Protein AF-A0AAV1PLB6-F1 (afdb_monomer)

Solvent-accessible surface area (backbone atoms only — not comparable to full-atom values): 15457 Å² total; per-residue (Å²): 144,87,80,87,86,78,84,79,84,82,86,82,80,84,94,79,94,81,93,76,89,85,78,89,71,78,86,72,78,80,88,66,94,83,70,88,71,76,83,72,86,79,74,88,69,82,55,77,46,102,80,71,51,78,70,78,83,78,85,84,74,98,60,62,76,87,38,69,67,47,49,51,48,53,52,52,52,52,52,51,51,31,58,77,68,73,48,83,66,45,78,48,70,26,57,64,73,51,32,54,55,50,49,52,51,44,68,77,40,43,86,81,48,76,42,57,44,79,37,64,25,69,69,55,50,51,26,50,52,42,18,51,52,26,66,72,32,37,88,73,48,50,50,53,49,38,40,77,68,63,79,36,60,72,97,49,41,66,43,27,33,53,14,72,35,51,74,60,21,53,52,50,52,52,53,51,51,49,55,53,49,51,61,51,54,71,50,44,62,59,52,41,56,75,76,36,68,90,51,55,83,51,59,82,47,50,64,58,55,51,49,54,70,68,73,59,82,55,76,67,64,55,66,76,74,42,57,71,66,58,52,49,50,53,52,48,54,51,51,53,50,62,49,60,78,70,109

Sequence (247 aa):
MFGPELPKPACDVPKSKQRTVSVSLPALPVYAVGTRCRPPTRSYVEVKTSYGCVVSYLPTINAPATQMATVHEILLQSKNIMTSLHISNMSVAFDQALYCKVTEILWAHRDRFPNIVPRVGVFHTICMFLGVIGKRFQAAGLRDICIESGAVAEGSVSGVLDGHKYNRSLRFHKIMYEALLRLVWNQFPQWLTENHPDAHDLLDILPLVLSVFSEGISSTTVEESLDRTVFRKVHQYFCEFLQHLRS

pLDDT: mean 77.93, std 22.3, range [27.03, 97.12]

Structure (mmCIF, N/CA/C/O backbone):
data_AF-A0AAV1PLB6-F1
#
_entry.id   AF-A0AAV1PLB6-F1
#
loop_
_atom_site.group_PDB
_atom_site.id
_atom_site.type_symbol
_atom_site.label_atom_id
_atom_site.label_alt_id
_atom_site.label_comp_id
_atom_site.label_asym_id
_atom_site.label_entity_id
_atom_site.label_seq_id
_atom_site.pdbx_PDB_ins_code
_atom_site.Cartn_x
_atom_site.Cartn_y
_atom_site.Cartn_z
_atom_site.occupancy
_atom_site.B_iso_or_equiv
_atom_site.auth_seq_id
_atom_site.auth_comp_id
_atom_site.auth_asym_id
_atom_site.auth_atom_id
_atom_site.pdbx_PDB_model_num
ATOM 1 N N . MET A 1 1 ? -37.241 21.265 32.336 1.00 39.22 1 MET A N 1
ATOM 2 C CA . MET A 1 1 ? -37.699 21.995 31.139 1.00 39.22 1 MET A CA 1
ATOM 3 C C . MET A 1 1 ? -36.594 22.964 30.735 1.00 39.22 1 MET A C 1
ATOM 5 O O . MET A 1 1 ? -36.618 24.086 31.194 1.00 39.22 1 MET A O 1
ATOM 9 N N . PHE A 1 2 ? -35.580 22.497 29.998 1.00 27.03 2 PHE A N 1
ATOM 10 C CA . PHE A 1 2 ? -34.548 23.325 29.352 1.00 27.03 2 PHE A CA 1
ATOM 11 C C . PHE A 1 2 ? -33.881 22.470 28.267 1.00 27.03 2 PHE A C 1
ATOM 13 O O . PHE A 1 2 ? -33.193 21.502 28.580 1.00 27.03 2 PHE A O 1
ATOM 20 N N . GLY A 1 3 ? -34.135 22.794 27.003 1.00 32.22 3 GLY A N 1
ATOM 21 C CA . GLY A 1 3 ? -33.381 22.308 25.849 1.00 32.22 3 GLY A CA 1
ATOM 22 C C . GLY A 1 3 ? -32.933 23.526 25.034 1.00 32.22 3 GLY A C 1
ATOM 23 O O . GLY A 1 3 ? -33.637 24.536 25.069 1.00 32.22 3 GLY A O 1
ATOM 24 N N . PRO A 1 4 ? -31.779 23.494 24.351 1.00 40.25 4 PRO A N 1
ATOM 25 C CA . PRO A 1 4 ? -31.370 24.605 23.505 1.00 40.25 4 PRO A CA 1
ATOM 26 C C . PRO A 1 4 ? -32.113 24.534 22.165 1.00 40.25 4 PRO A C 1
ATOM 28 O O . PRO A 1 4 ? -32.027 23.540 21.444 1.00 40.25 4 PRO A O 1
ATOM 31 N N . GLU A 1 5 ? -32.859 25.589 21.845 1.00 37.75 5 GLU A N 1
ATOM 32 C CA . GLU A 1 5 ? -33.457 25.797 20.527 1.00 37.75 5 GLU A CA 1
ATOM 33 C C . GLU A 1 5 ? -32.353 25.957 19.472 1.00 37.75 5 GLU A C 1
ATOM 35 O O . GLU A 1 5 ? -31.469 26.806 19.597 1.00 37.75 5 GLU A O 1
ATOM 40 N N . LEU A 1 6 ? -32.395 25.133 18.423 1.00 36.69 6 LEU A N 1
ATOM 41 C CA . LEU A 1 6 ? -31.536 25.294 17.250 1.00 36.69 6 LEU A CA 1
ATOM 42 C C . LEU A 1 6 ? -32.168 26.316 16.284 1.00 36.69 6 LEU A C 1
ATOM 44 O O . LEU A 1 6 ? -33.373 26.228 16.026 1.00 36.69 6 LEU A O 1
ATOM 48 N N . PRO A 1 7 ? -31.396 27.254 15.698 1.00 40.25 7 PRO A N 1
ATOM 49 C CA . PRO A 1 7 ? -31.939 28.218 14.746 1.00 40.25 7 PRO A CA 1
ATOM 50 C C . PRO A 1 7 ? -32.339 27.531 13.434 1.00 40.25 7 PRO A C 1
ATOM 52 O O . PRO A 1 7 ? -31.582 26.730 12.882 1.00 40.25 7 PRO A O 1
ATOM 55 N N . LYS A 1 8 ? -33.510 27.886 12.893 1.00 39.31 8 LYS A N 1
ATOM 56 C CA . LYS A 1 8 ? -33.919 27.494 11.534 1.00 39.31 8 LYS A CA 1
ATOM 57 C C . LYS A 1 8 ? -33.056 28.230 10.497 1.00 39.31 8 LYS A C 1
ATOM 59 O O . LYS A 1 8 ? -32.887 29.443 10.632 1.00 39.31 8 LYS A O 1
ATOM 64 N N . PRO A 1 9 ? -32.550 27.564 9.444 1.00 38.31 9 PRO A N 1
ATOM 65 C CA . PRO A 1 9 ? -31.799 28.255 8.407 1.00 38.31 9 PRO A CA 1
ATOM 66 C C . PRO A 1 9 ? -32.753 29.046 7.505 1.00 38.31 9 PRO A C 1
ATOM 68 O O . PRO A 1 9 ? -33.642 28.476 6.872 1.00 38.31 9 PRO A O 1
ATOM 71 N N . ALA A 1 10 ? -32.551 30.361 7.436 1.00 35.84 10 ALA A N 1
ATOM 72 C CA . ALA A 1 10 ? -33.097 31.186 6.368 1.00 35.84 10 ALA A CA 1
ATOM 73 C C . ALA A 1 10 ? -32.333 30.868 5.072 1.00 35.84 10 ALA A C 1
ATOM 75 O O . ALA A 1 10 ? -31.104 30.959 5.022 1.00 35.84 10 ALA A O 1
ATOM 76 N N . CYS A 1 11 ? -33.063 30.441 4.044 1.00 32.59 11 CYS A N 1
ATOM 77 C CA . CYS A 1 11 ? -32.551 30.301 2.688 1.00 32.59 11 CYS A CA 1
ATOM 78 C C . CYS A 1 11 ? -32.643 31.668 2.011 1.00 32.59 11 CYS A C 1
ATOM 80 O O . CYS A 1 11 ? -33.721 32.246 2.024 1.00 32.59 11 CYS A O 1
ATOM 82 N N . ASP A 1 12 ? -31.516 32.179 1.511 1.00 41.91 12 ASP A N 1
ATOM 83 C CA . ASP A 1 12 ? -31.393 32.864 0.214 1.00 41.91 12 ASP A CA 1
ATOM 84 C C . ASP A 1 12 ? -30.023 33.547 0.116 1.00 41.91 12 ASP A C 1
ATOM 86 O O . ASP A 1 12 ? -29.788 34.569 0.757 1.00 41.91 12 ASP A O 1
ATOM 90 N N . VAL A 1 13 ? -29.109 33.009 -0.707 1.00 38.72 13 VAL A N 1
ATOM 91 C CA . VAL A 1 13 ? -27.948 33.774 -1.206 1.00 38.72 13 VAL A CA 1
ATOM 92 C C . VAL A 1 13 ? -27.628 33.375 -2.660 1.00 38.72 13 VAL A C 1
ATOM 94 O O . VAL A 1 13 ? -27.631 32.181 -2.977 1.00 38.72 13 VAL A O 1
ATOM 97 N N . PRO A 1 14 ? -27.343 34.341 -3.561 1.00 34.59 14 PRO A N 1
ATOM 98 C CA . PRO A 1 14 ? -27.221 34.119 -5.000 1.00 34.59 14 PRO A CA 1
ATOM 99 C C . PRO A 1 14 ? -25.905 33.434 -5.386 1.00 34.59 14 PRO A C 1
ATOM 101 O O . PRO A 1 14 ? -24.881 33.550 -4.713 1.00 34.59 14 PRO A O 1
ATOM 104 N N . LYS A 1 15 ? -25.919 32.749 -6.533 1.00 36.31 15 LYS A N 1
ATOM 105 C CA . LYS A 1 15 ? -24.756 32.051 -7.094 1.00 36.31 15 LYS A CA 1
ATOM 106 C C . LYS A 1 15 ? -23.682 33.043 -7.558 1.00 36.31 15 LYS A C 1
ATOM 108 O O . LYS A 1 15 ? -23.943 33.868 -8.427 1.00 36.31 15 LYS A O 1
ATOM 113 N N . SER A 1 16 ? -22.450 32.865 -7.082 1.00 32.72 16 SER A N 1
ATOM 114 C CA . SER A 1 16 ? -21.239 33.425 -7.694 1.00 32.72 16 SER A CA 1
ATOM 115 C C . SER A 1 16 ? -20.117 32.379 -7.686 1.00 32.72 16 SER A C 1
ATOM 117 O O . SER A 1 16 ? -19.828 31.764 -6.660 1.00 32.72 16 SER A O 1
ATOM 119 N N . LYS A 1 17 ? -19.524 32.130 -8.861 1.00 39.53 17 LYS A N 1
ATOM 120 C CA . LYS A 1 17 ? -18.389 31.220 -9.084 1.00 39.53 17 LYS A CA 1
ATOM 121 C C . LYS A 1 17 ? -17.085 32.004 -8.910 1.00 39.53 17 LYS A C 1
ATOM 123 O O . LYS A 1 17 ? -16.724 32.756 -9.808 1.00 39.53 17 LYS A O 1
ATOM 128 N N . GLN A 1 18 ? -16.328 31.740 -7.848 1.00 30.47 18 GLN A N 1
ATOM 129 C CA . GLN A 1 18 ? -14.876 31.959 -7.826 1.00 30.47 18 GLN A CA 1
ATOM 130 C C . GLN A 1 18 ? -14.190 30.827 -7.055 1.00 30.47 18 GLN A C 1
ATOM 132 O O . GLN A 1 18 ? -14.655 30.394 -6.004 1.00 30.47 18 GLN A O 1
ATOM 137 N N . ARG A 1 19 ? -13.104 30.302 -7.630 1.00 36.09 19 ARG A N 1
ATOM 138 C CA . ARG A 1 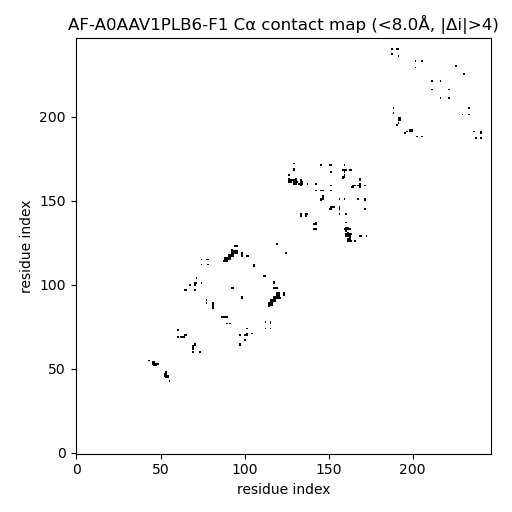19 ? -12.349 29.142 -7.146 1.00 36.09 19 ARG A CA 1
ATOM 139 C C . ARG A 1 19 ? -10.929 29.601 -6.823 1.00 36.09 19 ARG A C 1
ATOM 141 O O . ARG A 1 19 ? -10.006 29.299 -7.565 1.00 36.09 19 ARG A O 1
ATOM 148 N N . THR A 1 20 ? -10.774 30.337 -5.725 1.00 29.11 20 THR A N 1
ATOM 149 C CA . THR A 1 20 ? -9.457 30.704 -5.191 1.00 29.11 20 THR A CA 1
ATOM 150 C C . THR A 1 20 ? -9.522 30.658 -3.671 1.00 29.11 20 THR A C 1
ATOM 152 O O . THR A 1 20 ? -10.305 31.374 -3.055 1.00 29.11 20 THR A O 1
ATOM 155 N N . VAL A 1 21 ? -8.736 29.766 -3.067 1.00 36.22 21 VAL A N 1
ATOM 156 C CA . VAL A 1 21 ? -8.621 29.636 -1.612 1.00 36.22 21 VAL A CA 1
ATOM 157 C C . VAL A 1 21 ? -7.457 30.516 -1.166 1.00 36.22 21 VAL A C 1
ATOM 159 O O . VAL A 1 21 ? -6.302 30.161 -1.378 1.00 36.22 21 VAL A O 1
ATOM 162 N N . SER A 1 22 ? -7.742 31.663 -0.554 1.00 30.72 22 SER A N 1
ATOM 163 C CA . SER A 1 22 ? -6.738 32.446 0.170 1.00 30.72 22 SER A CA 1
ATOM 164 C C . SER A 1 22 ? -6.764 32.041 1.645 1.00 30.72 22 SER A C 1
ATOM 166 O O . SER A 1 22 ? -7.670 32.438 2.377 1.00 30.72 22 SER A O 1
ATOM 168 N N . VAL A 1 23 ? -5.789 31.242 2.088 1.00 41.44 23 VAL A N 1
ATOM 169 C CA . VAL A 1 23 ? -5.565 30.983 3.519 1.00 41.44 23 VAL A CA 1
ATOM 170 C C . VAL A 1 23 ? -4.402 31.850 3.987 1.00 41.44 23 VAL A C 1
ATOM 172 O O . VAL A 1 23 ? -3.262 31.614 3.599 1.00 41.44 23 VAL A O 1
ATOM 175 N N . SER A 1 24 ? -4.664 32.834 4.845 1.00 36.19 24 SER A N 1
ATOM 176 C CA . SER A 1 24 ? -3.608 33.473 5.633 1.00 36.19 24 SER A CA 1
ATOM 177 C C . SER A 1 24 ? -3.285 32.570 6.828 1.00 36.19 24 SER A C 1
ATOM 179 O O . SER A 1 24 ? -3.926 32.660 7.876 1.00 36.19 24 SER A O 1
ATOM 181 N N . LEU A 1 25 ? -2.336 31.647 6.662 1.00 42.72 25 LEU A N 1
ATOM 182 C CA . LEU A 1 25 ? -1.803 30.882 7.789 1.00 42.72 25 LEU A CA 1
ATOM 183 C C . LEU A 1 25 ? -0.820 31.768 8.573 1.00 42.72 25 LEU A C 1
ATOM 185 O O . LEU A 1 25 ? 0.070 32.356 7.956 1.00 42.72 25 LEU A O 1
ATOM 189 N N . PRO A 1 26 ? -0.926 31.868 9.909 1.00 38.69 26 PRO A N 1
ATOM 190 C CA . PRO A 1 26 ? 0.146 32.450 10.706 1.00 38.69 26 PRO A CA 1
ATOM 191 C C . PRO A 1 26 ? 1.410 31.592 10.556 1.00 38.69 26 PRO A C 1
ATOM 193 O O . PRO A 1 26 ? 1.327 30.362 10.518 1.00 38.69 26 PRO A O 1
ATOM 196 N N . ALA A 1 27 ? 2.576 32.236 10.453 1.00 39.75 27 ALA A N 1
ATOM 197 C CA . ALA A 1 27 ? 3.859 31.552 10.318 1.00 39.75 27 ALA A CA 1
ATOM 198 C C . ALA A 1 27 ? 4.076 30.603 11.508 1.00 39.75 27 ALA A C 1
ATOM 200 O O . ALA A 1 27 ? 4.258 31.040 12.645 1.00 39.75 27 ALA A O 1
ATOM 201 N N . LEU A 1 28 ? 4.022 29.295 11.252 1.00 46.59 28 LEU A N 1
ATOM 202 C CA . LEU A 1 28 ? 4.333 28.290 12.261 1.00 46.59 28 LEU A CA 1
ATOM 203 C C . LEU A 1 28 ? 5.859 28.188 12.405 1.00 46.59 28 LEU A C 1
ATOM 205 O O . LEU A 1 28 ? 6.556 28.148 11.388 1.00 46.59 28 LEU A O 1
ATOM 209 N N . PRO A 1 29 ? 6.400 28.127 13.633 1.00 39.00 29 PRO A N 1
ATOM 210 C CA . PRO A 1 29 ? 7.825 27.917 13.825 1.00 39.00 29 PRO A CA 1
ATOM 211 C C . PRO A 1 29 ? 8.247 26.548 13.277 1.00 39.00 29 PRO A C 1
ATOM 213 O O . PRO A 1 29 ? 7.498 25.569 13.336 1.00 39.00 29 PRO A O 1
ATOM 216 N N . VAL A 1 30 ? 9.470 26.499 12.747 1.00 43.62 30 VAL A N 1
ATOM 217 C CA . VAL A 1 30 ? 10.105 25.292 12.205 1.00 43.62 30 VAL A CA 1
ATOM 218 C C . VAL A 1 30 ? 10.070 24.178 13.255 1.00 43.62 30 VAL A C 1
ATOM 220 O O . VAL A 1 30 ? 10.485 24.368 14.397 1.00 43.62 30 VAL A O 1
ATOM 223 N N . TYR A 1 31 ? 9.553 23.013 12.865 1.00 37.72 31 TYR A N 1
ATOM 224 C CA . TYR A 1 31 ? 9.418 21.845 13.731 1.00 37.72 31 TYR A CA 1
ATOM 225 C C . TYR A 1 31 ? 10.800 21.347 14.187 1.00 37.72 31 TYR A C 1
ATOM 227 O O . TYR A 1 31 ? 11.513 20.683 13.436 1.00 37.72 31 TYR A O 1
ATOM 235 N N . ALA A 1 32 ? 11.184 21.671 15.423 1.00 37.38 32 ALA A N 1
ATOM 236 C CA . ALA A 1 32 ? 12.392 21.157 16.057 1.00 37.38 32 ALA A CA 1
ATOM 237 C C . ALA A 1 32 ? 12.092 19.805 16.723 1.00 37.38 32 ALA A C 1
ATOM 239 O O . ALA A 1 32 ? 11.321 19.712 17.680 1.00 37.38 32 ALA A O 1
ATOM 240 N N . VAL A 1 33 ? 12.705 18.736 16.213 1.00 38.28 33 VAL A N 1
ATOM 241 C CA . VAL A 1 33 ? 12.610 17.389 16.788 1.00 38.28 33 VAL A CA 1
ATOM 242 C C . VAL A 1 33 ? 13.368 17.374 18.120 1.00 38.28 33 VAL A C 1
ATOM 244 O O . VAL A 1 33 ? 14.586 17.237 18.136 1.00 38.28 33 VAL A O 1
ATOM 247 N N . GLY A 1 34 ? 12.666 17.538 19.244 1.00 41.97 34 GLY A N 1
ATOM 248 C CA . GLY A 1 34 ? 13.276 17.397 20.575 1.00 41.97 34 GLY A CA 1
ATOM 249 C C . GLY A 1 34 ? 12.506 18.030 21.733 1.00 41.97 34 GLY A C 1
ATOM 250 O O . GLY A 1 34 ? 12.623 17.569 22.866 1.00 41.97 34 GLY A O 1
ATOM 251 N N . THR A 1 35 ? 11.665 19.031 21.481 1.00 34.28 35 THR A N 1
ATOM 252 C CA . THR A 1 35 ? 10.883 19.702 22.527 1.00 34.28 35 THR A CA 1
ATOM 253 C C . THR A 1 35 ? 9.453 19.166 22.569 1.00 34.28 35 THR A C 1
ATOM 255 O O . THR A 1 35 ? 8.685 19.271 21.613 1.00 34.28 35 THR A O 1
ATOM 258 N N . ARG A 1 36 ? 9.061 18.566 23.702 1.00 37.84 36 ARG A N 1
ATOM 259 C CA . ARG A 1 36 ? 7.662 18.184 23.950 1.00 37.84 36 ARG A CA 1
ATOM 260 C C . ARG A 1 36 ? 6.849 19.440 24.260 1.00 37.84 36 ARG A C 1
ATOM 262 O O . ARG A 1 36 ? 6.730 19.835 25.415 1.00 37.84 36 ARG A O 1
ATOM 269 N N . CYS A 1 37 ? 6.275 20.063 23.238 1.00 47.38 37 CYS A N 1
ATOM 270 C CA . CYS A 1 37 ? 5.231 21.063 23.435 1.00 47.38 37 CYS A CA 1
ATOM 271 C C . CYS A 1 37 ? 3.907 20.372 23.794 1.00 47.38 37 CYS A C 1
ATOM 273 O O . CYS A 1 37 ? 3.541 19.349 23.211 1.00 47.38 37 CYS A O 1
ATOM 275 N N . ARG A 1 38 ? 3.188 20.939 24.770 1.00 39.84 38 ARG A N 1
ATOM 276 C CA . ARG A 1 38 ? 1.815 20.546 25.118 1.00 39.84 38 ARG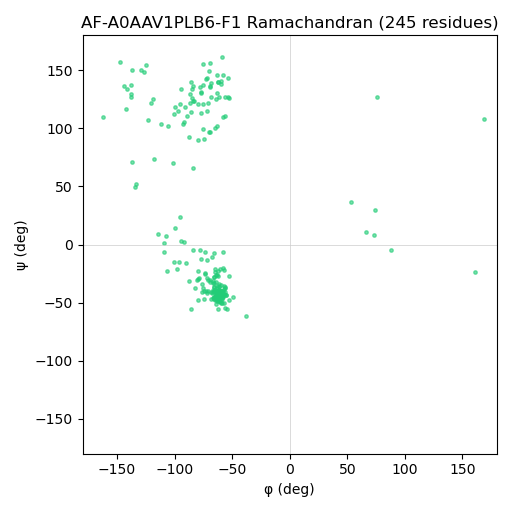 A CA 1
ATOM 277 C C . ARG A 1 38 ? 0.943 20.607 23.851 1.00 39.84 38 ARG A C 1
ATOM 279 O O . ARG A 1 38 ? 1.157 21.520 23.050 1.00 39.84 38 ARG A O 1
ATOM 286 N N . PRO A 1 39 ? -0.028 19.696 23.644 1.00 39.19 39 PRO A N 1
ATOM 287 C CA . PRO A 1 39 ? -0.936 19.812 22.510 1.00 39.19 39 PRO A CA 1
ATOM 288 C C . PRO A 1 39 ? -1.622 21.185 22.563 1.00 39.19 39 PRO A C 1
ATOM 290 O O . PRO A 1 39 ? -2.166 21.525 23.618 1.00 39.19 39 PRO A O 1
ATOM 293 N N . PRO A 1 40 ? -1.580 21.992 21.489 1.00 43.56 40 PRO A N 1
ATOM 294 C CA . PRO A 1 40 ? -2.320 23.243 21.460 1.00 43.56 40 PRO A CA 1
ATOM 295 C C . PRO A 1 40 ? -3.811 22.948 21.641 1.00 43.56 40 PRO A C 1
ATOM 297 O O . PRO A 1 40 ? -4.328 21.959 21.109 1.00 43.56 40 PRO A O 1
ATOM 300 N N . THR A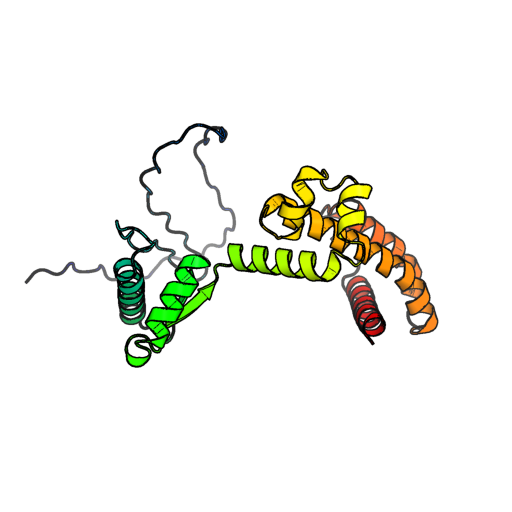 1 41 ? -4.498 23.797 22.405 1.00 36.09 41 THR A N 1
ATOM 301 C CA . THR A 1 41 ? -5.953 23.759 22.560 1.00 36.09 41 THR A CA 1
ATOM 302 C C . THR A 1 41 ? -6.567 23.872 21.167 1.00 36.09 41 THR A C 1
ATOM 304 O O . THR A 1 41 ? -6.406 24.891 20.498 1.00 36.09 41 THR A O 1
ATOM 307 N N . ARG A 1 42 ? -7.186 22.793 20.677 1.00 46.25 42 ARG A N 1
ATOM 308 C CA . ARG A 1 42 ? -7.692 22.746 19.302 1.00 46.25 42 ARG A CA 1
ATOM 309 C C . ARG A 1 42 ? -8.923 23.636 19.180 1.00 46.25 42 ARG A C 1
ATOM 311 O O . ARG A 1 42 ? -9.954 23.344 19.777 1.00 46.25 42 ARG A O 1
ATOM 318 N N . SER A 1 43 ? -8.815 24.692 18.382 1.00 35.66 43 SER A N 1
ATOM 319 C CA . SER A 1 43 ? -9.970 25.367 17.803 1.00 35.66 43 SER A CA 1
ATOM 320 C C . SER A 1 43 ? -10.573 24.492 16.700 1.00 35.66 43 SER A C 1
ATOM 322 O O . SER A 1 43 ? -9.863 23.795 15.968 1.00 35.66 43 SER A O 1
ATOM 324 N N . TYR A 1 44 ? -11.902 24.491 16.613 1.00 42.09 44 TYR A N 1
ATOM 325 C CA . TYR A 1 44 ? -12.640 23.814 15.553 1.00 42.09 44 TYR A CA 1
ATOM 326 C C . TYR A 1 44 ? -12.283 24.441 14.201 1.00 42.09 44 TYR A C 1
ATOM 328 O O . TYR A 1 44 ? -12.321 25.661 14.055 1.00 42.09 44 TYR A O 1
ATOM 336 N N . VAL A 1 45 ? -11.948 23.610 13.214 1.00 40.34 45 VAL A N 1
ATOM 337 C CA . VAL A 1 45 ? -11.818 24.042 11.819 1.00 40.34 45 VAL A CA 1
ATOM 338 C C . VAL A 1 45 ? -12.956 23.392 11.054 1.00 40.34 45 VAL A C 1
ATOM 340 O O . VAL A 1 45 ? -12.930 22.193 10.783 1.00 40.34 45 VAL A O 1
ATOM 343 N N . GLU A 1 46 ? -13.978 24.180 10.740 1.00 41.62 46 GLU A N 1
ATOM 344 C CA . GLU A 1 46 ? -15.065 23.742 9.875 1.00 41.62 46 GLU A CA 1
ATOM 345 C C . GLU A 1 46 ? -14.560 23.744 8.426 1.00 41.62 46 GLU A C 1
ATOM 347 O O . GLU A 1 46 ? -14.468 24.782 7.772 1.00 41.62 46 GLU A O 1
ATOM 352 N N . VAL A 1 47 ? -14.178 22.573 7.916 1.00 43.44 47 VAL A N 1
ATOM 353 C CA . VAL A 1 47 ? -13.816 22.424 6.502 1.00 43.44 47 VAL A CA 1
ATOM 354 C C . VAL A 1 47 ? -15.091 22.136 5.715 1.00 43.44 47 VAL A C 1
ATOM 356 O O . VAL A 1 47 ? -15.487 20.983 5.568 1.00 43.44 47 VAL A O 1
ATOM 359 N N . LYS A 1 48 ? -15.743 23.184 5.196 1.00 39.72 48 LYS A N 1
ATOM 360 C CA . LYS A 1 48 ? -16.873 23.027 4.268 1.00 39.72 48 LYS A CA 1
ATOM 361 C C . LYS A 1 48 ? -16.365 22.503 2.928 1.00 39.72 48 LYS A C 1
ATOM 363 O O . LYS A 1 48 ? -15.884 23.249 2.080 1.00 39.72 48 LYS A O 1
ATOM 368 N N . THR A 1 49 ? -16.460 21.192 2.745 1.00 45.38 49 THR A N 1
ATOM 369 C CA . THR A 1 49 ? -16.298 20.568 1.426 1.00 45.38 49 THR A CA 1
ATOM 370 C C . THR A 1 49 ? -17.492 20.930 0.535 1.00 45.38 49 THR A C 1
ATOM 372 O O . THR A 1 49 ? -18.576 21.225 1.039 1.00 45.38 49 THR A O 1
ATOM 375 N N . SER A 1 50 ? -17.330 20.892 -0.792 1.00 45.81 50 SER A N 1
ATOM 376 C CA . SER A 1 50 ? -18.361 21.278 -1.780 1.00 45.81 50 SER A CA 1
ATOM 377 C C . SER A 1 50 ? -19.686 20.500 -1.690 1.00 45.81 50 SER A C 1
ATOM 379 O O . SER A 1 50 ? -20.630 20.838 -2.395 1.00 45.81 50 SER A O 1
ATOM 381 N N . TYR A 1 51 ? -19.751 19.476 -0.834 1.00 58.44 51 TYR A N 1
ATOM 382 C CA . TYR A 1 51 ? -20.912 18.621 -0.581 1.00 58.44 51 TYR A CA 1
ATOM 383 C C . TYR A 1 51 ? -21.477 18.747 0.850 1.00 58.44 51 TYR A C 1
ATOM 385 O O . TYR A 1 51 ? -22.334 17.959 1.228 1.00 58.44 51 TYR A O 1
ATOM 393 N N . GLY A 1 52 ? -21.023 19.712 1.662 1.00 55.78 52 GLY A N 1
ATOM 394 C CA . GLY A 1 52 ? -21.587 19.952 2.999 1.00 55.78 52 GLY A CA 1
ATOM 395 C C . GLY A 1 52 ? -21.204 18.918 4.067 1.00 55.78 52 GLY A C 1
ATOM 396 O O . GLY A 1 52 ? -21.975 18.682 4.990 1.00 55.78 52 GLY A O 1
ATOM 397 N N . CYS A 1 53 ? -20.025 18.293 3.971 1.00 57.09 53 CYS A N 1
ATOM 398 C CA . CYS A 1 53 ? -19.524 17.410 5.030 1.00 57.09 53 CYS A CA 1
ATOM 399 C C . CYS A 1 53 ? -18.842 18.224 6.140 1.00 57.09 53 CYS A C 1
ATOM 401 O O . CYS A 1 53 ? -17.892 18.959 5.860 1.00 57.09 53 CYS A O 1
ATOM 403 N N . VAL A 1 54 ? -19.308 18.065 7.382 1.00 74.31 54 VAL A N 1
ATOM 404 C CA . VAL A 1 54 ? -18.684 18.634 8.585 1.00 74.31 54 VAL A CA 1
ATOM 405 C C . VAL A 1 54 ? -17.801 17.568 9.225 1.00 74.31 54 VAL A C 1
ATOM 407 O O . VAL A 1 54 ? -18.284 16.544 9.704 1.00 74.31 54 VAL A O 1
ATOM 410 N N . VAL A 1 55 ? -16.492 17.812 9.252 1.00 76.94 55 VAL A N 1
ATOM 411 C CA . VAL A 1 55 ? -15.542 16.956 9.972 1.00 76.94 55 VAL A CA 1
ATOM 412 C C . VAL A 1 55 ? -15.500 17.396 11.430 1.00 76.94 55 VAL A C 1
ATOM 414 O O . VAL A 1 55 ? -15.256 18.563 11.723 1.00 76.94 55 VAL A O 1
ATOM 417 N N . SER A 1 56 ? -15.728 16.463 12.350 1.00 78.69 56 SER A N 1
ATOM 418 C CA . SER A 1 56 ? -15.677 16.705 13.794 1.00 78.69 56 SER A CA 1
ATOM 419 C C . SER A 1 56 ? -14.800 15.668 14.483 1.00 78.69 56 SER A C 1
ATOM 421 O O . SER A 1 56 ? -14.670 14.535 14.017 1.00 78.69 56 SER A O 1
ATOM 423 N N . TYR A 1 57 ? -14.181 16.063 15.592 1.00 80.62 57 TYR A N 1
ATOM 424 C CA . TYR A 1 57 ? -13.396 15.153 16.419 1.00 80.62 57 TYR A CA 1
ATOM 425 C C . TYR A 1 57 ? -14.299 14.424 17.407 1.00 80.62 57 TYR A C 1
ATOM 427 O O . TYR A 1 57 ? -15.197 15.023 17.996 1.00 80.62 57 TYR A O 1
ATOM 435 N N . LEU A 1 58 ? -14.029 13.134 17.602 1.00 79.56 58 LEU A N 1
ATOM 436 C CA . LEU A 1 58 ? -14.675 12.361 18.653 1.00 79.56 58 LEU A CA 1
ATOM 437 C C . LEU A 1 58 ? -14.169 12.808 20.034 1.00 79.56 58 LEU A C 1
ATOM 439 O O . LEU A 1 58 ? -13.014 13.236 20.146 1.00 79.56 58 LEU A O 1
ATOM 443 N N . PRO A 1 59 ? -15.010 12.722 21.080 1.00 80.12 59 PRO A N 1
ATOM 444 C CA . PRO A 1 59 ? -14.602 13.053 22.437 1.00 80.12 59 PRO A CA 1
ATOM 445 C C . PRO A 1 59 ? -13.442 12.161 22.891 1.00 80.12 59 PRO A C 1
ATOM 447 O O . PRO A 1 59 ? -13.419 10.954 22.648 1.00 80.12 59 PRO A O 1
ATOM 450 N N . THR A 1 60 ? -12.463 12.760 23.567 1.00 85.25 60 THR A N 1
ATOM 451 C CA . THR A 1 60 ? -11.325 12.019 24.116 1.00 85.25 60 THR A CA 1
ATOM 452 C C . THR A 1 60 ? -11.745 11.293 25.388 1.00 85.25 60 THR A C 1
ATOM 454 O O . THR A 1 60 ? -12.283 11.910 26.307 1.00 85.25 60 THR A O 1
ATOM 457 N N . ILE A 1 61 ? -11.429 10.004 25.484 1.00 87.31 61 ILE A N 1
ATOM 458 C CA . ILE A 1 61 ? -11.590 9.237 26.720 1.00 87.31 61 ILE A CA 1
ATOM 459 C C . ILE A 1 61 ? -10.289 9.334 27.515 1.00 87.31 61 ILE A C 1
ATOM 461 O O . ILE A 1 61 ? -9.233 8.901 27.054 1.00 87.31 61 ILE A O 1
ATOM 465 N N . ASN A 1 62 ? -10.357 9.904 28.718 1.00 88.88 62 ASN A N 1
ATOM 466 C CA . ASN A 1 62 ? -9.209 10.017 29.615 1.00 88.88 62 ASN A CA 1
ATOM 467 C C . ASN A 1 62 ? -9.013 8.723 30.425 1.00 88.88 62 ASN A C 1
ATOM 469 O O . ASN A 1 62 ? -9.215 8.696 31.637 1.00 88.88 62 ASN A O 1
ATOM 473 N N . ALA A 1 63 ? -8.673 7.635 29.735 1.00 89.38 63 ALA A N 1
ATOM 474 C CA . ALA A 1 63 ? -8.371 6.342 30.339 1.00 89.38 63 ALA A CA 1
ATOM 475 C C . ALA A 1 63 ? -7.309 5.598 29.510 1.00 89.38 63 ALA A C 1
ATOM 477 O O . ALA A 1 63 ? -7.153 5.874 28.316 1.00 89.38 63 ALA A O 1
ATOM 478 N N . PRO A 1 64 ? -6.566 4.640 30.096 1.00 88.25 64 PRO A N 1
ATOM 479 C CA . PRO A 1 64 ? -5.572 3.883 29.347 1.00 88.25 64 PRO A CA 1
ATOM 480 C C . PRO A 1 64 ? -6.226 3.086 28.214 1.00 88.25 64 PRO A C 1
ATOM 482 O O . PRO A 1 64 ? -7.125 2.277 28.456 1.00 88.25 64 PRO A O 1
ATOM 485 N N . ALA A 1 65 ? -5.730 3.260 26.987 1.00 82.56 65 ALA A N 1
ATOM 486 C CA . ALA A 1 65 ? -6.202 2.530 25.806 1.00 82.56 65 ALA A CA 1
ATOM 487 C C . ALA A 1 65 ? -6.014 1.005 25.939 1.00 82.56 65 ALA A C 1
ATOM 489 O O . ALA A 1 65 ? -6.687 0.216 25.289 1.00 82.56 65 ALA A O 1
ATOM 490 N N . THR A 1 66 ? -5.120 0.558 26.822 1.00 80.06 66 THR A N 1
ATOM 491 C CA . THR A 1 66 ? -4.877 -0.864 27.067 1.00 80.06 66 THR A CA 1
ATOM 492 C C . THR A 1 66 ? -5.946 -1.536 27.932 1.00 80.06 66 THR A C 1
ATOM 494 O O . THR A 1 66 ? -5.961 -2.763 27.993 1.00 80.06 66 THR A O 1
ATOM 497 N N . GLN A 1 67 ? -6.841 -0.800 28.587 1.00 91.19 67 GLN A N 1
ATOM 498 C CA . GLN A 1 67 ? -7.861 -1.400 29.448 1.00 91.19 67 GLN A CA 1
ATOM 499 C C . GLN A 1 67 ? -9.087 -1.832 28.644 1.00 91.19 67 GLN A C 1
ATOM 501 O O . GLN A 1 67 ? -9.614 -1.055 27.850 1.00 91.19 67 GLN A O 1
ATOM 506 N N . MET A 1 68 ? -9.585 -3.050 28.888 1.00 92.25 68 MET A N 1
ATOM 507 C CA . MET A 1 68 ? -10.740 -3.582 28.152 1.00 92.25 68 MET A CA 1
ATOM 508 C C . MET A 1 68 ? -12.004 -2.736 28.367 1.00 92.25 68 MET A C 1
ATOM 510 O O . MET A 1 68 ? -12.771 -2.521 27.434 1.00 92.25 68 MET A O 1
ATOM 514 N N . ALA A 1 69 ? -12.168 -2.164 29.565 1.00 92.25 69 ALA A N 1
ATOM 515 C CA . ALA A 1 69 ? -13.244 -1.220 29.866 1.00 92.25 69 ALA A CA 1
ATOM 516 C C . ALA A 1 69 ? -13.192 0.038 28.979 1.00 92.25 69 ALA A C 1
ATOM 518 O O . ALA A 1 69 ? -14.223 0.466 28.467 1.00 92.25 69 ALA A O 1
ATOM 519 N N . THR A 1 70 ? -11.997 0.589 28.732 1.00 93.44 70 THR A N 1
ATOM 520 C CA . THR A 1 70 ? -11.809 1.731 27.822 1.00 93.44 70 THR A CA 1
ATOM 521 C C . THR A 1 70 ? -12.206 1.363 26.396 1.00 93.44 70 THR A C 1
ATOM 523 O O . THR A 1 70 ? -12.912 2.119 25.738 1.00 93.44 70 THR A O 1
ATOM 526 N N . VAL A 1 71 ? -11.785 0.189 25.916 1.00 93.12 71 VAL A N 1
ATOM 527 C CA . VAL A 1 71 ? -12.124 -0.286 24.564 1.00 93.12 71 VAL A CA 1
ATOM 528 C C . VAL A 1 71 ? -13.630 -0.505 24.418 1.00 93.12 71 VAL A C 1
ATOM 530 O O . VAL A 1 71 ? -14.224 -0.108 23.417 1.00 93.12 71 VAL A O 1
ATOM 533 N N . HIS A 1 72 ? -14.264 -1.078 25.438 1.00 93.25 72 HIS A N 1
ATOM 534 C CA . HIS A 1 72 ? -15.708 -1.258 25.473 1.00 93.25 72 HIS A CA 1
ATOM 535 C C . HIS A 1 72 ? -16.457 0.086 25.450 1.00 93.25 72 HIS A C 1
ATOM 537 O O . HIS A 1 72 ? -17.434 0.235 24.717 1.00 93.25 72 HIS A O 1
ATOM 543 N N . GLU A 1 73 ? -15.984 1.085 26.199 1.00 93.31 73 GLU A N 1
ATOM 544 C CA . GLU A 1 73 ? -16.548 2.440 26.180 1.00 93.31 73 GLU A CA 1
ATOM 545 C C . GLU A 1 73 ? -1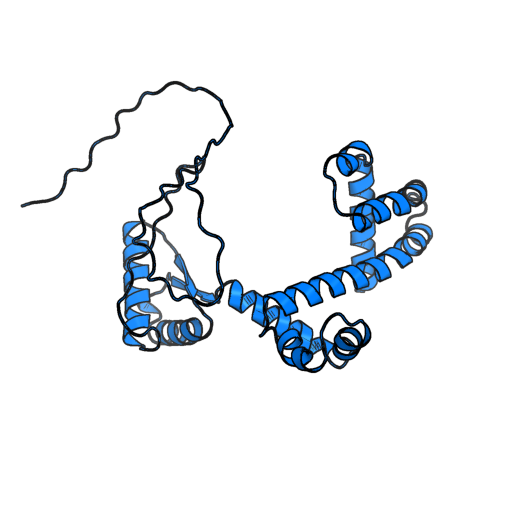6.424 3.095 24.793 1.00 93.31 73 GLU A C 1
ATOM 547 O O . GLU A 1 73 ? -17.390 3.680 24.306 1.00 93.31 73 GLU A O 1
ATOM 552 N N . ILE A 1 74 ? -15.294 2.918 24.093 1.00 93.06 74 ILE A N 1
ATOM 553 C CA . ILE A 1 74 ? -15.132 3.388 22.703 1.00 93.06 74 ILE A CA 1
ATOM 554 C C . ILE A 1 74 ? -16.209 2.786 21.787 1.00 93.06 74 ILE A C 1
ATOM 556 O O . ILE A 1 74 ? -16.794 3.496 20.961 1.00 93.06 74 ILE A O 1
ATOM 560 N N . LEU A 1 75 ? -16.500 1.489 21.922 1.00 93.94 75 LEU A N 1
ATOM 561 C CA . LEU A 1 75 ? -17.533 0.819 21.125 1.00 93.94 75 LEU A CA 1
ATOM 562 C C . LEU A 1 75 ? -18.940 1.325 21.460 1.00 93.94 75 LEU A C 1
ATOM 564 O O . LEU A 1 75 ? -19.752 1.527 20.554 1.00 93.94 75 LEU A O 1
ATOM 568 N N . LEU A 1 76 ? -19.225 1.582 22.739 1.00 93.50 76 LEU A N 1
ATOM 569 C CA . LEU A 1 76 ? -20.504 2.144 23.168 1.00 93.50 76 LEU A CA 1
ATOM 570 C C . LEU A 1 76 ? -20.712 3.559 22.615 1.00 93.50 76 LEU A C 1
ATOM 572 O O . LEU A 1 76 ? -21.765 3.846 22.045 1.00 93.50 76 LEU A O 1
ATOM 576 N N . GLN A 1 77 ? -19.696 4.419 22.702 1.00 92.88 77 GLN A N 1
ATOM 577 C CA . GLN A 1 77 ? -19.743 5.760 22.118 1.00 92.88 77 GLN A CA 1
ATOM 578 C C . GLN A 1 77 ? -19.925 5.703 20.600 1.00 92.88 77 GLN A C 1
ATOM 580 O O . GLN A 1 77 ? -20.772 6.414 20.062 1.00 92.88 77 GLN A O 1
ATOM 585 N N . SER A 1 78 ? -19.212 4.803 19.916 1.00 92.88 78 SER A N 1
ATOM 586 C CA . SER A 1 78 ? -19.358 4.590 18.468 1.00 92.88 78 SER A CA 1
ATOM 587 C C . SER A 1 78 ? -20.793 4.200 18.095 1.00 92.88 78 SER A C 1
ATOM 589 O O . SER A 1 78 ? -21.373 4.769 17.171 1.00 92.88 78 SER A O 1
ATOM 591 N N . LYS A 1 79 ? -21.416 3.293 18.860 1.00 92.81 79 LYS A N 1
ATOM 592 C CA . LYS A 1 79 ? -22.824 2.903 18.682 1.00 92.81 79 LYS A CA 1
ATOM 593 C C . LYS A 1 79 ? -23.783 4.077 18.900 1.00 92.81 79 LYS A C 1
ATOM 595 O O . LYS A 1 79 ? -24.729 4.245 18.128 1.00 92.81 79 LYS A O 1
ATOM 600 N N . ASN A 1 80 ? -23.545 4.894 19.924 1.00 92.69 80 ASN A N 1
ATOM 601 C CA . ASN A 1 80 ? -24.374 6.065 20.215 1.00 92.69 80 ASN A CA 1
ATOM 602 C C . ASN A 1 80 ? -24.294 7.096 19.082 1.00 92.69 80 ASN A C 1
ATOM 604 O O . ASN A 1 8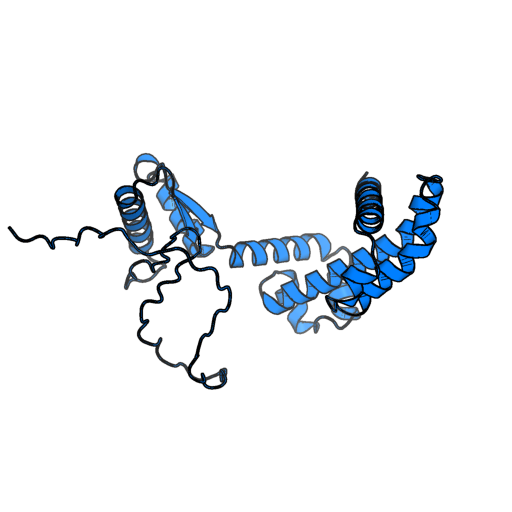0 ? -25.330 7.565 18.618 1.00 92.69 80 ASN A O 1
ATOM 608 N N . ILE A 1 81 ? -23.088 7.371 18.576 1.00 91.38 81 ILE A N 1
ATOM 609 C CA . ILE A 1 81 ? -22.862 8.275 17.438 1.00 91.38 81 ILE A CA 1
ATOM 610 C C . ILE A 1 81 ? -23.561 7.747 16.184 1.00 91.38 81 ILE A C 1
ATOM 612 O O . ILE A 1 81 ? -24.275 8.486 15.507 1.00 91.38 81 ILE A O 1
ATOM 616 N N . MET A 1 82 ? -23.394 6.456 15.894 1.00 92.25 82 MET A N 1
ATOM 617 C CA . MET A 1 82 ? -24.047 5.789 14.768 1.00 92.25 82 MET A CA 1
ATOM 618 C C . MET A 1 82 ? -25.571 5.953 14.836 1.00 92.25 82 MET A C 1
ATOM 620 O O . MET A 1 82 ? -26.198 6.299 13.838 1.00 92.25 82 MET A O 1
ATOM 624 N N . THR A 1 83 ? -26.147 5.781 16.028 1.00 92.38 83 THR A N 1
ATOM 625 C CA . THR A 1 83 ? -27.587 5.937 16.268 1.00 92.38 83 THR A CA 1
ATOM 626 C C . THR A 1 83 ? -28.035 7.389 16.096 1.00 92.38 83 THR A C 1
ATOM 628 O O . THR A 1 83 ? -29.020 7.637 15.406 1.00 92.38 83 THR A O 1
ATOM 631 N N . SER A 1 84 ? -27.298 8.354 16.661 1.00 91.31 84 SER A N 1
ATOM 632 C CA . SER A 1 84 ? -27.632 9.783 16.553 1.00 91.31 84 SER A CA 1
ATOM 633 C C . SER A 1 84 ? -27.528 10.329 15.130 1.00 91.31 84 SER A C 1
ATOM 635 O O . SER A 1 84 ? -28.216 11.283 14.790 1.00 91.31 84 SER A O 1
ATOM 637 N N . LEU A 1 85 ? -26.664 9.733 14.304 1.00 90.69 85 LEU A N 1
ATOM 638 C CA . LEU A 1 85 ? -26.476 10.110 12.903 1.00 90.69 85 LEU A CA 1
ATOM 639 C C . LEU A 1 85 ? -27.326 9.270 11.939 1.00 90.69 85 LEU A C 1
ATOM 641 O O . LEU A 1 85 ? -27.202 9.438 10.729 1.00 90.69 85 LEU A O 1
ATOM 645 N N . HIS A 1 86 ? -28.160 8.358 12.450 1.00 92.75 86 HIS A N 1
ATOM 646 C CA . HIS A 1 86 ? -28.975 7.436 11.650 1.00 92.75 86 HIS A CA 1
ATOM 647 C C . HIS A 1 86 ? -28.162 6.626 10.620 1.00 92.75 86 HIS A C 1
ATOM 649 O O . HIS A 1 86 ? -28.623 6.341 9.515 1.00 92.75 86 HIS A O 1
ATOM 655 N N . ILE A 1 87 ? -26.936 6.240 10.984 1.00 92.62 87 ILE A N 1
ATOM 656 C CA . ILE A 1 87 ? -26.045 5.432 10.147 1.00 92.62 87 ILE A CA 1
ATOM 657 C C . ILE A 1 87 ? -26.360 3.950 10.384 1.00 92.62 87 ILE A C 1
ATOM 659 O O . ILE A 1 87 ? -26.391 3.496 11.524 1.00 92.62 87 ILE A O 1
ATOM 663 N N . SER A 1 88 ? -26.571 3.172 9.318 1.00 93.31 88 SER A N 1
ATOM 664 C CA . SER A 1 88 ? -26.913 1.748 9.449 1.00 93.31 88 SER A CA 1
ATOM 665 C C . SER A 1 88 ? -25.730 0.884 9.885 1.00 93.31 88 SER A C 1
ATOM 667 O O . SER A 1 88 ? -25.915 0.001 10.712 1.00 93.31 88 SER A O 1
ATOM 669 N N . ASN A 1 89 ? -24.531 1.154 9.357 1.00 94.06 89 ASN A N 1
ATOM 670 C CA . ASN A 1 89 ? -23.288 0.444 9.661 1.00 94.06 89 ASN A CA 1
ATOM 671 C C . ASN A 1 89 ? -22.131 1.431 9.815 1.00 94.06 89 ASN A C 1
ATOM 673 O O . ASN A 1 89 ? -21.969 2.333 8.992 1.00 94.06 89 ASN A O 1
ATOM 677 N N . MET A 1 90 ? -21.285 1.232 10.822 1.00 93.44 90 MET A N 1
ATOM 678 C CA . MET A 1 90 ? -20.139 2.096 11.093 1.00 93.44 90 MET A CA 1
ATOM 679 C C . MET A 1 90 ? -18.833 1.308 11.037 1.00 93.44 90 MET A C 1
ATOM 681 O O . MET A 1 90 ? -18.615 0.377 11.808 1.00 93.44 90 MET A O 1
ATOM 685 N N . SER A 1 91 ? -17.926 1.728 10.154 1.00 93.75 91 SER A N 1
ATOM 686 C CA . SER A 1 91 ? -16.549 1.230 10.129 1.00 93.75 91 SER A CA 1
ATOM 687 C C . SER A 1 91 ? -15.679 2.050 11.082 1.00 93.75 91 SER A C 1
ATOM 689 O O . SER A 1 91 ? -15.511 3.249 10.863 1.00 93.75 91 SER A O 1
ATOM 691 N N . VAL A 1 92 ? -15.040 1.406 12.060 1.00 93.00 92 VAL A N 1
ATOM 692 C CA . VAL A 1 92 ? -14.156 2.076 13.031 1.00 93.00 92 VAL A CA 1
ATOM 693 C C . VAL A 1 92 ? -12.738 1.526 12.918 1.00 93.00 92 VAL A C 1
ATOM 695 O O . VAL A 1 92 ? -12.519 0.316 12.985 1.00 93.00 92 VAL A O 1
ATOM 698 N N . ALA A 1 93 ? -11.770 2.419 12.705 1.00 94.00 93 ALA A N 1
ATOM 699 C CA . ALA A 1 93 ? -10.367 2.058 12.544 1.00 94.00 93 ALA A CA 1
ATOM 700 C C . ALA A 1 93 ? -9.601 2.157 13.868 1.00 94.00 93 ALA A C 1
ATOM 702 O O . ALA A 1 93 ? -9.685 3.173 14.553 1.00 94.00 93 ALA A O 1
ATOM 703 N N . PHE A 1 94 ? -8.809 1.134 14.179 1.00 93.19 94 PHE A N 1
ATOM 704 C CA . PHE A 1 94 ? -8.025 1.039 15.412 1.00 93.19 94 PHE A CA 1
ATOM 705 C C . PHE A 1 94 ? -6.546 0.806 15.107 1.00 93.19 94 PHE A C 1
ATOM 707 O O . PHE A 1 94 ? -6.207 0.232 14.070 1.00 93.19 94 PHE A O 1
ATOM 714 N N . ASP A 1 95 ? -5.642 1.202 16.006 1.00 92.81 95 ASP A N 1
ATOM 715 C CA . ASP A 1 95 ? -4.290 0.641 15.957 1.00 92.81 95 ASP A CA 1
ATOM 716 C C . ASP A 1 95 ? -4.340 -0.887 16.108 1.00 92.81 95 ASP A C 1
ATOM 718 O O . ASP A 1 95 ? -5.339 -1.459 16.547 1.00 92.81 95 ASP A O 1
ATOM 722 N N . GLN A 1 96 ? -3.270 -1.567 15.704 1.00 91.31 96 GLN A N 1
ATOM 723 C CA . GLN A 1 96 ? -3.277 -3.025 15.617 1.00 91.31 96 GLN A CA 1
ATOM 724 C C . GLN A 1 96 ? -3.517 -3.710 16.974 1.00 91.31 96 GLN A C 1
ATOM 726 O O . GLN A 1 96 ? -4.207 -4.725 17.022 1.00 91.31 96 GLN A O 1
ATOM 731 N N . ALA A 1 97 ? -2.988 -3.165 18.072 1.00 92.00 97 ALA A N 1
ATOM 732 C CA . ALA A 1 97 ? -3.154 -3.765 19.394 1.00 92.00 97 ALA A CA 1
ATOM 733 C C . ALA A 1 97 ? -4.577 -3.551 19.932 1.00 92.00 97 ALA A C 1
ATOM 735 O O . ALA A 1 97 ? -5.170 -4.471 20.499 1.00 92.00 97 ALA A O 1
ATOM 736 N N . LEU A 1 98 ? -5.149 -2.362 19.716 1.00 93.69 98 LEU A N 1
ATOM 737 C CA . LEU A 1 98 ? -6.553 -2.087 20.017 1.00 93.69 98 LEU A CA 1
ATOM 738 C C . LEU A 1 98 ? -7.499 -2.924 19.162 1.00 93.69 98 LEU A C 1
ATOM 740 O O . LEU A 1 98 ? -8.487 -3.431 19.685 1.00 93.69 98 LEU A O 1
ATOM 744 N N . TYR A 1 99 ? -7.194 -3.111 17.877 1.00 95.25 99 TYR A N 1
ATOM 745 C CA . TYR A 1 99 ? -8.005 -3.927 16.978 1.00 95.25 99 TYR A CA 1
ATOM 746 C C . TYR A 1 99 ? -8.197 -5.348 17.521 1.00 95.25 99 TYR A C 1
ATOM 748 O O . TYR A 1 99 ? -9.321 -5.848 17.512 1.00 95.25 99 TYR A O 1
ATOM 756 N N . CYS A 1 100 ? -7.142 -5.977 18.054 1.00 94.38 100 CYS A N 1
ATOM 757 C CA . CYS A 1 100 ? -7.248 -7.300 18.674 1.00 94.38 100 CYS A CA 1
ATOM 758 C C . CYS A 1 100 ? -8.247 -7.309 19.843 1.00 94.38 100 CYS A C 1
ATOM 760 O O . CYS A 1 100 ? -9.112 -8.177 19.901 1.00 94.38 100 CYS A O 1
ATOM 762 N N . LYS A 1 101 ? -8.186 -6.304 20.726 1.00 95.12 101 LYS A N 1
ATOM 763 C CA . LYS A 1 101 ? -9.092 -6.179 21.884 1.00 95.12 101 LYS A CA 1
ATOM 764 C C . LYS A 1 101 ? -10.532 -5.884 21.483 1.00 95.12 101 LYS A C 1
ATOM 766 O O . LYS A 1 101 ? -11.467 -6.444 22.041 1.00 95.12 101 LYS A O 1
ATOM 771 N N . VAL A 1 102 ? -10.716 -5.012 20.497 1.00 95.44 102 VAL A N 1
ATOM 772 C CA . VAL A 1 102 ? -12.034 -4.727 19.923 1.00 95.44 102 VAL A CA 1
ATOM 773 C C . VAL A 1 102 ? -12.637 -6.000 19.346 1.00 95.44 102 VAL A C 1
ATOM 775 O O . VAL A 1 102 ? -13.794 -6.303 19.608 1.00 95.44 102 VAL A O 1
ATOM 778 N N . THR A 1 103 ? -11.846 -6.755 18.586 1.00 94.88 103 THR A N 1
ATOM 779 C CA . THR A 1 103 ? -12.286 -8.008 17.967 1.00 94.88 103 THR A CA 1
ATOM 780 C C . THR A 1 103 ? -12.703 -9.028 19.027 1.00 94.88 103 THR A C 1
ATOM 782 O O . THR A 1 103 ? -13.763 -9.630 18.896 1.00 94.88 103 THR A O 1
ATOM 785 N N . GLU A 1 104 ? -11.941 -9.145 20.117 1.00 95.38 104 GLU A N 1
ATOM 786 C CA . GLU A 1 104 ? -12.287 -9.977 21.275 1.00 95.38 104 GLU A CA 1
ATOM 787 C C . GLU A 1 104 ? -13.647 -9.589 21.885 1.00 95.38 104 GLU A C 1
ATOM 789 O O . GLU A 1 104 ? -14.520 -10.446 22.030 1.00 95.38 104 GLU A O 1
ATOM 794 N N . ILE A 1 105 ? -13.879 -8.297 22.160 1.00 94.31 105 ILE A N 1
ATOM 795 C CA . ILE A 1 105 ? -15.167 -7.807 22.689 1.00 94.31 105 ILE A CA 1
ATOM 796 C C . ILE A 1 105 ? -16.317 -8.099 21.718 1.00 94.31 105 ILE A C 1
ATOM 798 O O . ILE A 1 105 ? -17.388 -8.537 22.138 1.00 94.31 105 ILE A O 1
ATOM 802 N N . LEU A 1 106 ? -16.122 -7.834 20.425 1.00 94.31 106 LEU A N 1
ATOM 803 C CA . LEU A 1 106 ? -17.160 -8.016 19.408 1.00 94.31 106 LEU A CA 1
ATOM 804 C C . LEU A 1 106 ? -17.522 -9.488 19.208 1.00 94.31 106 LEU A C 1
ATOM 806 O O . LEU A 1 106 ? -18.681 -9.794 18.938 1.00 94.31 106 LEU A O 1
ATOM 810 N N . TRP A 1 107 ? -16.562 -10.401 19.352 1.00 94.25 107 TRP A N 1
ATOM 811 C CA . TRP A 1 107 ? -16.831 -11.837 19.326 1.00 94.25 107 TRP A CA 1
ATOM 812 C C . TRP A 1 107 ? -17.566 -12.309 20.580 1.00 94.25 107 TRP A C 1
ATOM 814 O O . TRP A 1 107 ? -18.496 -13.103 20.459 1.00 94.25 107 TRP A O 1
ATOM 824 N N . ALA A 1 108 ? -17.209 -11.790 21.757 1.00 93.56 108 ALA A N 1
ATOM 825 C CA . ALA A 1 108 ? -17.888 -12.119 23.010 1.00 93.56 108 ALA A CA 1
ATOM 826 C C . ALA A 1 108 ? -19.322 -11.555 23.093 1.00 93.56 108 ALA A C 1
ATOM 828 O O . ALA A 1 108 ? -20.185 -12.155 23.731 1.00 93.56 108 ALA A O 1
ATOM 829 N N . HIS A 1 109 ? -19.587 -10.412 22.449 1.00 90.50 109 HIS A N 1
ATOM 830 C CA . HIS A 1 109 ? -20.849 -9.666 22.552 1.00 90.50 109 HIS A CA 1
ATOM 831 C C . HIS A 1 109 ? -21.385 -9.231 21.181 1.00 90.50 109 HIS A C 1
ATOM 833 O O . HIS A 1 109 ? -21.661 -8.049 20.940 1.00 90.50 109 HIS A O 1
ATOM 839 N N . ARG A 1 110 ? -21.508 -10.186 20.252 1.00 86.00 110 ARG A N 1
ATOM 840 C CA . ARG A 1 110 ? -21.880 -9.917 18.851 1.00 86.00 110 ARG A CA 1
ATOM 841 C C . ARG A 1 110 ? -23.247 -9.240 18.704 1.00 86.00 110 ARG A C 1
ATOM 843 O O . ARG A 1 110 ? -23.430 -8.395 17.833 1.00 86.00 110 ARG A O 1
ATOM 850 N N . ASP A 1 111 ? -24.187 -9.585 19.574 1.00 92.75 111 ASP A N 1
ATOM 851 C CA . ASP A 1 111 ? -25.535 -9.019 19.668 1.00 92.75 111 ASP A CA 1
ATOM 852 C C . ASP A 1 111 ? -25.537 -7.537 20.079 1.00 92.75 111 ASP A C 1
ATOM 854 O O . ASP A 1 111 ? -26.421 -6.771 19.688 1.00 92.75 111 ASP A O 1
ATOM 858 N N . ARG A 1 112 ? -24.519 -7.095 20.826 1.00 91.62 112 ARG A N 1
ATOM 859 C CA . ARG A 1 112 ? -24.449 -5.729 21.355 1.00 91.62 112 ARG A CA 1
ATOM 860 C C . ARG A 1 112 ? -23.990 -4.713 20.310 1.00 91.62 112 ARG A C 1
ATOM 862 O O . ARG A 1 112 ? -24.399 -3.546 20.380 1.00 91.62 112 ARG A O 1
ATOM 869 N N . PHE A 1 113 ? -23.189 -5.146 19.337 1.00 93.25 113 PHE A N 1
ATOM 870 C CA . PHE A 1 113 ? -22.541 -4.289 18.337 1.00 93.25 113 PHE A CA 1
ATOM 871 C C . PHE A 1 113 ? -22.650 -4.839 16.895 1.00 93.25 113 PHE A C 1
ATOM 873 O O . PHE A 1 113 ? -21.645 -4.875 16.185 1.00 93.25 113 PHE A O 1
ATOM 880 N N . PRO A 1 114 ? -23.846 -5.235 16.414 1.00 92.00 114 PRO A N 1
ATOM 881 C CA . PRO A 1 114 ? -23.995 -5.963 15.147 1.00 92.00 114 PRO A CA 1
ATOM 882 C C . PRO A 1 114 ? -23.586 -5.146 13.913 1.00 92.00 114 PRO A C 1
ATOM 884 O O . PRO A 1 114 ? -23.212 -5.712 12.891 1.00 92.00 114 PRO A O 1
ATOM 887 N N . ASN A 1 115 ? -23.626 -3.818 14.031 1.00 94.56 115 ASN A N 1
ATOM 888 C CA . ASN A 1 115 ? -23.419 -2.878 12.932 1.00 94.56 115 ASN A CA 1
ATOM 889 C C . ASN A 1 115 ? -22.069 -2.142 13.012 1.00 94.56 115 ASN A C 1
ATOM 891 O O . ASN A 1 115 ? -21.827 -1.201 12.253 1.00 94.56 115 ASN A O 1
ATOM 895 N N . ILE A 1 116 ? -21.195 -2.523 13.952 1.00 94.69 116 ILE A N 1
ATOM 896 C CA . ILE A 1 116 ? -19.836 -1.982 14.043 1.00 94.69 116 ILE A CA 1
ATOM 897 C C . ILE A 1 116 ? -18.887 -2.922 13.305 1.00 94.69 116 ILE A C 1
ATOM 899 O O . ILE A 1 116 ? -18.742 -4.087 13.665 1.00 94.69 116 ILE A O 1
ATOM 903 N N . VAL A 1 117 ? -18.195 -2.389 12.300 1.00 94.81 117 VAL A N 1
ATOM 904 C CA . VAL A 1 117 ? -17.181 -3.109 11.527 1.00 94.81 117 VAL A CA 1
ATOM 905 C C . VAL A 1 117 ? -15.798 -2.607 11.951 1.00 94.81 117 VAL A C 1
ATOM 907 O O . VAL A 1 117 ? -15.392 -1.510 11.549 1.00 94.81 117 VAL A O 1
ATOM 910 N N . PRO A 1 118 ? -15.052 -3.355 12.781 1.00 94.94 118 PRO A N 1
ATOM 911 C CA . PRO A 1 118 ? -13.706 -2.957 13.159 1.00 94.94 118 PRO A CA 1
ATOM 912 C C . PRO A 1 118 ? -12.759 -3.138 11.970 1.00 94.94 118 PRO A C 1
ATOM 914 O O . PRO A 1 118 ? -12.841 -4.116 11.224 1.00 94.94 118 PRO A O 1
ATOM 917 N N . ARG A 1 119 ? -11.794 -2.234 11.822 1.00 95.75 119 ARG A N 1
ATOM 918 C CA . ARG A 1 119 ? -10.691 -2.381 10.864 1.00 95.75 119 ARG A CA 1
ATOM 919 C C . ARG A 1 119 ? -9.366 -1.966 11.482 1.00 95.75 119 ARG A C 1
ATOM 921 O O . ARG A 1 119 ? -9.311 -1.067 12.318 1.00 95.75 119 ARG A O 1
ATOM 928 N N . VAL A 1 120 ? -8.285 -2.583 11.024 1.00 95.62 120 VAL A N 1
ATOM 929 C CA . VAL A 1 120 ? -6.936 -2.116 11.348 1.00 95.62 120 VAL A CA 1
ATOM 930 C C . VAL A 1 120 ? -6.706 -0.770 10.656 1.00 95.62 120 VAL A C 1
ATOM 932 O O . VAL A 1 120 ? -7.115 -0.548 9.512 1.00 95.62 120 VAL A O 1
ATOM 935 N N . GLY A 1 121 ? -6.066 0.156 11.360 1.00 94.06 121 GLY A N 1
ATOM 936 C CA . GLY A 1 121 ? -5.708 1.468 10.848 1.00 94.06 121 GLY A CA 1
ATOM 937 C C . GLY A 1 121 ? -4.821 1.357 9.611 1.00 94.06 121 GLY A C 1
ATOM 938 O O . GLY A 1 121 ? -3.987 0.454 9.496 1.00 94.06 121 GLY A O 1
ATOM 939 N N . VAL A 1 122 ? -4.980 2.298 8.678 1.00 93.44 122 VAL A N 1
ATOM 940 C CA . VAL A 1 122 ? -4.269 2.282 7.386 1.00 93.44 122 VAL A CA 1
A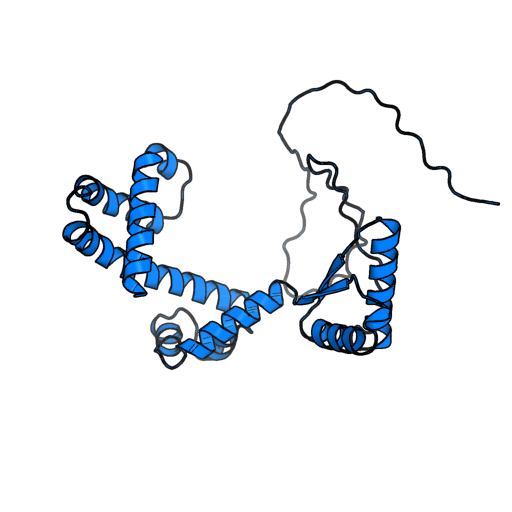TOM 941 C C . VAL A 1 122 ? -2.751 2.251 7.580 1.00 93.44 122 VAL A C 1
ATOM 943 O O . VAL A 1 122 ? -2.069 1.508 6.885 1.00 93.44 122 VAL A O 1
ATOM 946 N N . PHE A 1 123 ? -2.227 2.976 8.573 1.00 92.62 123 PHE A N 1
ATOM 947 C CA . PHE A 1 123 ? -0.802 2.954 8.912 1.00 92.62 123 PHE A CA 1
ATOM 948 C C . PHE A 1 123 ? -0.293 1.536 9.211 1.00 92.62 123 PHE A C 1
ATOM 950 O O . PHE A 1 123 ? 0.629 1.057 8.556 1.00 92.62 123 PHE A O 1
ATOM 957 N N . HIS A 1 124 ? -0.933 0.837 10.151 1.00 93.94 124 HIS A N 1
ATOM 958 C CA . HIS A 1 124 ? -0.556 -0.532 10.507 1.00 93.94 124 HIS A CA 1
ATOM 959 C C . HIS A 1 124 ? -0.804 -1.516 9.365 1.00 93.94 124 HIS A C 1
ATOM 961 O O . HIS A 1 124 ? -0.017 -2.439 9.180 1.00 93.94 124 HIS A O 1
ATOM 967 N N . THR A 1 125 ? -1.846 -1.286 8.565 1.00 94.56 125 THR A N 1
ATOM 968 C CA . THR A 1 125 ? -2.119 -2.074 7.358 1.00 94.56 125 THR A CA 1
ATOM 969 C C . THR A 1 125 ? -0.947 -1.981 6.379 1.00 94.56 125 THR A C 1
ATOM 971 O O . THR A 1 125 ? -0.446 -3.008 5.932 1.00 94.56 125 THR A O 1
ATOM 974 N N . ILE A 1 126 ? -0.443 -0.773 6.103 1.00 95.00 126 ILE A N 1
ATOM 975 C CA . ILE A 1 126 ? 0.724 -0.572 5.231 1.00 95.00 126 ILE A CA 1
ATOM 976 C C . ILE A 1 126 ? 1.974 -1.225 5.832 1.00 95.00 126 ILE A C 1
ATOM 978 O O . ILE A 1 126 ? 2.661 -1.956 5.126 1.00 95.00 126 ILE A O 1
ATOM 982 N N . CYS A 1 127 ? 2.263 -1.011 7.121 1.00 95.19 127 CYS A N 1
ATOM 983 C CA . CYS A 1 127 ? 3.415 -1.638 7.783 1.00 95.19 127 CYS A CA 1
ATOM 984 C C . CYS A 1 127 ? 3.371 -3.170 7.684 1.00 95.19 127 CYS A C 1
ATOM 986 O O . CYS A 1 127 ? 4.385 -3.793 7.382 1.00 95.19 127 CYS A O 1
ATOM 988 N N . MET A 1 128 ? 2.195 -3.770 7.879 1.00 94.62 128 MET A N 1
ATOM 989 C CA . MET A 1 128 ? 1.987 -5.209 7.733 1.00 94.62 128 MET A CA 1
ATOM 990 C C . MET A 1 128 ? 2.240 -5.677 6.297 1.00 94.62 128 MET A C 1
ATOM 992 O O . MET A 1 128 ? 2.958 -6.654 6.110 1.00 94.62 128 MET A O 1
ATOM 996 N N . PHE A 1 129 ? 1.721 -4.977 5.283 1.00 95.75 129 PHE A N 1
ATOM 997 C CA . PHE A 1 129 ? 1.998 -5.313 3.881 1.00 95.75 129 PHE A CA 1
ATOM 998 C C . PHE A 1 129 ? 3.490 -5.225 3.542 1.00 95.75 129 PHE A C 1
ATOM 1000 O O . PHE A 1 129 ? 4.017 -6.136 2.909 1.00 95.75 129 PHE A O 1
ATOM 1007 N N . LEU A 1 130 ? 4.180 -4.175 3.999 1.00 96.19 130 LEU A N 1
ATOM 1008 C CA . LEU A 1 130 ? 5.629 -4.032 3.821 1.00 96.19 130 LEU A CA 1
ATOM 1009 C C . LEU A 1 130 ? 6.381 -5.200 4.476 1.00 96.19 130 LEU A C 1
ATOM 1011 O O . LEU A 1 130 ? 7.244 -5.796 3.841 1.00 96.19 130 LEU A O 1
ATOM 1015 N N . GLY A 1 131 ? 5.988 -5.582 5.695 1.00 96.06 131 GLY A N 1
ATOM 1016 C CA . GLY A 1 131 ? 6.541 -6.743 6.394 1.00 96.06 131 GLY A CA 1
ATOM 1017 C C . GLY A 1 131 ? 6.302 -8.070 5.666 1.00 96.06 131 GLY A C 1
ATOM 1018 O O . GLY A 1 131 ? 7.185 -8.922 5.618 1.00 96.06 131 GLY A O 1
ATOM 1019 N N . VAL A 1 132 ? 5.122 -8.259 5.067 1.00 97.12 132 VAL A N 1
ATOM 1020 C CA . VAL A 1 132 ? 4.801 -9.459 4.274 1.00 97.12 132 VAL A CA 1
ATOM 1021 C C . VAL A 1 132 ? 5.663 -9.536 3.015 1.00 97.12 132 VAL A C 1
ATOM 1023 O O . VAL A 1 132 ? 6.201 -10.604 2.724 1.00 97.12 132 VAL A O 1
ATOM 1026 N N . ILE A 1 133 ? 5.823 -8.428 2.283 1.00 96.06 133 ILE A N 1
ATOM 1027 C CA . ILE A 1 133 ? 6.686 -8.373 1.094 1.00 96.06 133 ILE A CA 1
ATOM 1028 C C . ILE A 1 133 ? 8.132 -8.678 1.492 1.00 96.06 133 ILE A C 1
ATOM 1030 O O . ILE A 1 133 ? 8.752 -9.558 0.895 1.00 96.06 133 ILE A O 1
ATOM 1034 N N . GLY A 1 134 ? 8.634 -8.016 2.539 1.00 95.81 134 GLY A N 1
ATOM 1035 C CA . GLY A 1 134 ? 9.971 -8.252 3.067 1.00 95.81 134 GLY A CA 1
ATOM 1036 C C . GLY A 1 134 ? 10.196 -9.720 3.401 1.00 95.81 134 GLY A C 1
ATOM 1037 O O . GLY A 1 134 ? 11.077 -10.334 2.814 1.00 95.81 134 GLY A O 1
ATOM 1038 N N . LYS A 1 135 ? 9.346 -10.327 4.239 1.00 96.00 135 LYS A N 1
ATOM 1039 C CA . LYS A 1 135 ? 9.457 -11.750 4.611 1.00 96.00 135 LYS A CA 1
ATOM 1040 C C . LYS A 1 135 ? 9.383 -12.698 3.418 1.00 96.00 135 LYS A C 1
ATOM 1042 O O . LYS A 1 135 ? 10.133 -13.667 3.371 1.00 96.00 135 LYS A O 1
ATOM 1047 N N . ARG A 1 136 ? 8.486 -12.435 2.462 1.00 96.62 136 ARG A N 1
ATOM 1048 C CA . ARG A 1 136 ? 8.285 -13.298 1.290 1.00 96.62 136 ARG A CA 1
ATOM 1049 C C . ARG A 1 136 ? 9.507 -13.328 0.376 1.00 96.62 136 ARG A C 1
ATOM 1051 O O . ARG A 1 136 ? 9.829 -14.385 -0.151 1.00 96.62 136 ARG A O 1
ATOM 1058 N N . PHE A 1 137 ? 10.161 -12.186 0.177 1.00 95.56 137 PHE A N 1
ATOM 1059 C CA . PHE A 1 137 ? 11.248 -12.049 -0.795 1.00 95.56 137 PHE A CA 1
ATOM 1060 C C . PHE A 1 137 ? 12.632 -11.892 -0.159 1.00 95.56 137 PHE A C 1
ATOM 1062 O O . PHE A 1 137 ? 13.618 -11.787 -0.883 1.00 95.56 137 PHE A O 1
ATOM 1069 N N . GLN A 1 138 ? 12.737 -11.919 1.175 1.00 93.12 138 GLN A N 1
ATOM 1070 C CA . GLN A 1 138 ? 14.003 -11.746 1.891 1.00 93.12 138 GLN A CA 1
ATOM 1071 C C . GLN A 1 138 ? 15.083 -12.708 1.387 1.00 93.12 138 GLN A C 1
ATOM 1073 O O . GLN A 1 138 ? 16.190 -12.271 1.099 1.00 93.12 138 GLN A O 1
ATOM 1078 N N . ALA A 1 139 ? 14.742 -13.994 1.259 1.00 92.50 139 ALA A N 1
ATOM 1079 C CA . ALA A 1 139 ? 15.645 -15.039 0.773 1.00 92.50 139 ALA A CA 1
ATOM 1080 C C . ALA A 1 139 ? 15.713 -15.130 -0.764 1.00 92.50 139 ALA A C 1
ATOM 1082 O O . ALA A 1 139 ? 16.495 -15.908 -1.295 1.00 92.50 139 ALA A O 1
ATOM 1083 N N . ALA A 1 140 ? 14.908 -14.342 -1.480 1.00 94.31 140 ALA A N 1
ATOM 1084 C CA . ALA A 1 140 ? 14.908 -14.258 -2.940 1.00 94.31 140 ALA A CA 1
ATOM 1085 C C . ALA A 1 140 ? 15.787 -13.097 -3.452 1.00 94.31 140 ALA A C 1
ATOM 1087 O O . ALA A 1 140 ? 15.540 -12.560 -4.527 1.00 94.31 140 ALA A O 1
ATOM 1088 N N . GLY A 1 141 ? 16.765 -12.658 -2.653 1.00 94.88 141 GLY A N 1
ATOM 1089 C CA . GLY A 1 141 ? 17.682 -11.567 -2.993 1.00 94.88 141 GLY A CA 1
ATOM 1090 C C . GLY A 1 141 ? 17.199 -10.163 -2.616 1.00 94.88 141 GLY A C 1
ATOM 1091 O O . GLY A 1 141 ? 17.969 -9.215 -2.735 1.00 94.88 141 GLY A O 1
ATOM 1092 N N . LEU A 1 142 ? 15.971 -9.978 -2.099 1.00 95.56 142 LEU A N 1
ATOM 1093 C CA . LEU A 1 142 ? 15.503 -8.639 -1.695 1.00 95.56 142 LEU A CA 1
ATOM 1094 C C . LEU A 1 142 ? 16.375 -8.046 -0.580 1.00 95.56 142 LEU A C 1
ATOM 1096 O O . LEU A 1 142 ? 16.596 -6.835 -0.552 1.00 95.56 142 LEU A O 1
ATOM 1100 N N . ARG A 1 143 ? 16.864 -8.889 0.339 1.00 95.69 143 ARG A N 1
ATOM 1101 C CA . ARG A 1 143 ? 17.781 -8.459 1.402 1.00 95.69 143 ARG A CA 1
ATOM 1102 C C . ARG A 1 143 ? 19.115 -7.995 0.834 1.00 95.69 143 ARG A C 1
ATOM 1104 O O . ARG A 1 143 ? 19.607 -6.954 1.260 1.00 95.69 143 ARG A O 1
ATOM 1111 N N . ASP A 1 144 ? 19.660 -8.753 -0.104 1.00 95.88 144 ASP A N 1
ATOM 1112 C CA . ASP A 1 144 ? 20.977 -8.498 -0.676 1.00 95.88 144 ASP A CA 1
ATOM 1113 C C . ASP A 1 144 ? 20.935 -7.217 -1.505 1.00 95.88 144 ASP A C 1
ATOM 1115 O O . ASP A 1 144 ? 21.697 -6.298 -1.230 1.00 95.88 144 ASP A O 1
ATOM 1119 N N . ILE A 1 145 ? 19.917 -7.051 -2.359 1.00 95.81 145 ILE A N 1
ATOM 1120 C CA . ILE A 1 145 ? 19.694 -5.804 -3.104 1.00 95.81 145 ILE A CA 1
ATOM 1121 C C . ILE A 1 145 ? 19.556 -4.606 -2.154 1.00 95.81 145 ILE A C 1
ATOM 1123 O O . ILE A 1 145 ? 20.136 -3.555 -2.404 1.00 95.81 145 ILE A O 1
ATOM 1127 N N . CYS A 1 146 ? 18.825 -4.750 -1.043 1.00 93.94 146 CYS A N 1
ATOM 1128 C CA . CYS A 1 146 ? 18.644 -3.682 -0.051 1.00 93.94 146 CYS A CA 1
ATOM 1129 C C . CYS A 1 146 ? 19.977 -3.145 0.504 1.00 93.94 146 CYS A C 1
ATOM 1131 O O . CYS A 1 146 ? 20.099 -1.939 0.749 1.00 93.94 146 CYS A O 1
ATOM 1133 N N . ILE A 1 147 ? 20.958 -4.037 0.680 1.00 94.00 147 ILE A N 1
ATOM 1134 C CA . ILE A 1 147 ? 22.294 -3.740 1.209 1.00 94.00 147 ILE A CA 1
ATOM 1135 C C . ILE A 1 147 ? 23.227 -3.281 0.088 1.00 94.00 147 ILE A C 1
ATOM 1137 O O . ILE A 1 147 ? 23.794 -2.192 0.161 1.00 94.00 147 ILE A O 1
ATOM 1141 N N . GLU A 1 148 ? 23.371 -4.097 -0.952 1.00 95.62 148 GLU A N 1
ATOM 1142 C CA . GLU A 1 148 ? 24.337 -3.920 -2.038 1.00 95.62 148 GLU A CA 1
ATOM 1143 C C . GLU A 1 148 ? 24.028 -2.693 -2.896 1.00 95.62 148 GLU A C 1
ATOM 1145 O O . GLU A 1 148 ? 24.944 -2.021 -3.364 1.00 95.62 148 GLU A O 1
ATOM 1150 N N . SER A 1 149 ? 22.750 -2.324 -3.043 1.00 94.44 149 SER A N 1
ATOM 1151 C CA . SER A 1 149 ? 22.372 -1.094 -3.744 1.00 94.44 149 SER A CA 1
ATOM 1152 C C . SER A 1 149 ? 22.666 0.178 -2.934 1.00 94.44 149 SER A C 1
ATOM 1154 O O . SER A 1 149 ? 22.390 1.280 -3.409 1.00 94.44 149 SER A O 1
ATOM 1156 N N . GLY A 1 150 ? 23.096 0.056 -1.673 1.00 93.75 150 GLY A N 1
ATOM 1157 C CA . GLY A 1 150 ? 23.283 1.180 -0.752 1.00 93.75 150 GLY A CA 1
ATOM 1158 C C . GLY A 1 150 ? 21.986 1.902 -0.362 1.00 93.75 150 GLY A C 1
ATOM 1159 O O . GLY A 1 150 ? 22.037 2.978 0.236 1.00 93.75 150 GLY A O 1
ATOM 1160 N N . ALA A 1 151 ? 20.810 1.342 -0.682 1.00 91.88 151 ALA A N 1
ATOM 1161 C CA . ALA A 1 151 ? 19.526 1.979 -0.384 1.00 91.88 151 ALA A CA 1
ATOM 1162 C C . ALA A 1 151 ? 19.232 2.001 1.123 1.00 91.88 151 ALA A C 1
ATOM 1164 O O . ALA A 1 151 ? 18.584 2.931 1.621 1.00 91.88 151 ALA A O 1
ATOM 1165 N N . VAL A 1 152 ? 19.703 0.986 1.855 1.00 93.81 152 VAL A N 1
ATOM 1166 C CA . VAL A 1 152 ? 19.557 0.870 3.305 1.00 93.81 152 VAL A CA 1
ATOM 1167 C C . VAL A 1 152 ? 20.863 0.368 3.914 1.00 93.81 152 VAL A C 1
ATOM 1169 O O . VAL A 1 152 ? 21.406 -0.650 3.508 1.00 93.81 152 VAL A O 1
ATOM 1172 N N . ALA A 1 153 ? 21.348 1.060 4.947 1.00 92.56 153 ALA A N 1
ATOM 1173 C CA . ALA A 1 153 ? 22.500 0.597 5.717 1.00 92.56 153 ALA A CA 1
ATOM 1174 C C . ALA A 1 153 ? 22.202 -0.750 6.398 1.00 92.56 153 ALA A C 1
ATOM 1176 O O . ALA A 1 153 ? 21.124 -0.914 6.975 1.00 92.56 153 ALA A O 1
ATOM 1177 N N . GLU A 1 154 ? 23.174 -1.665 6.409 1.00 92.56 154 GLU A N 1
ATOM 1178 C CA . GLU A 1 154 ? 23.016 -3.052 6.875 1.00 92.56 154 GLU A CA 1
ATOM 1179 C C . GLU A 1 154 ? 22.331 -3.163 8.250 1.00 92.56 154 GLU A C 1
ATOM 1181 O O . GLU A 1 154 ? 21.351 -3.892 8.411 1.00 92.56 154 GLU A O 1
ATOM 1186 N N . GLY A 1 155 ? 22.742 -2.339 9.221 1.00 93.31 155 GLY A N 1
ATOM 1187 C CA . GLY A 1 155 ? 22.156 -2.319 10.569 1.00 93.31 155 GLY A CA 1
ATOM 1188 C C . GLY A 1 155 ? 20.687 -1.868 10.651 1.00 93.31 155 GLY A C 1
ATOM 1189 O O . GLY A 1 155 ? 20.079 -1.922 11.716 1.00 93.31 155 GLY A O 1
ATOM 1190 N N . SER A 1 156 ? 20.092 -1.393 9.553 1.00 93.44 156 SER A N 1
ATOM 1191 C CA . SER A 1 156 ? 18.682 -0.985 9.468 1.00 93.44 156 SER A CA 1
ATOM 1192 C C . SER A 1 156 ? 17.811 -1.928 8.633 1.00 93.44 156 SER A C 1
ATOM 1194 O O . SER A 1 156 ? 16.595 -1.728 8.604 1.00 93.44 156 SER A O 1
ATOM 1196 N N . VAL A 1 157 ? 18.393 -2.931 7.970 1.00 94.81 157 VAL A N 1
ATOM 1197 C CA . VAL A 1 157 ? 17.702 -3.764 6.972 1.00 94.81 157 VAL A CA 1
ATOM 1198 C C . VAL A 1 157 ? 16.535 -4.525 7.576 1.00 94.81 157 VAL A C 1
ATOM 1200 O O . VAL A 1 157 ? 15.430 -4.421 7.052 1.00 94.81 157 VAL A O 1
ATOM 1203 N N . SER A 1 158 ? 16.724 -5.201 8.714 1.00 94.88 158 SER A N 1
ATOM 1204 C CA . SER A 1 158 ? 15.640 -5.958 9.358 1.00 94.88 158 SER A CA 1
ATOM 1205 C C . SER A 1 158 ? 14.450 -5.054 9.678 1.00 94.88 158 SER A C 1
ATOM 1207 O O . SER A 1 158 ? 13.324 -5.339 9.300 1.00 94.88 158 SER A O 1
ATOM 1209 N N . GLY A 1 159 ? 14.699 -3.865 10.238 1.00 94.62 159 GLY A N 1
ATOM 1210 C CA . GLY A 1 159 ? 13.628 -2.909 10.526 1.00 94.62 159 GLY A CA 1
ATOM 1211 C C . GLY A 1 159 ? 12.901 -2.373 9.283 1.00 94.62 159 GLY A C 1
ATOM 1212 O O . GLY A 1 159 ? 11.746 -1.963 9.396 1.00 94.62 159 GLY A O 1
ATOM 1213 N N . VAL A 1 160 ? 13.560 -2.341 8.120 1.00 95.94 160 VAL A N 1
ATOM 1214 C CA . VAL A 1 160 ? 12.957 -1.949 6.835 1.00 95.94 160 VAL A CA 1
ATOM 1215 C C . VAL A 1 160 ? 12.152 -3.102 6.234 1.00 95.94 160 VAL A C 1
ATOM 1217 O O . VAL A 1 160 ? 11.013 -2.894 5.821 1.00 95.94 160 VAL A O 1
ATOM 1220 N N . LEU A 1 161 ? 12.717 -4.310 6.197 1.00 95.94 161 LEU A N 1
ATOM 1221 C CA . LEU A 1 161 ? 12.060 -5.484 5.621 1.00 95.94 161 LEU A CA 1
ATOM 1222 C C . LEU A 1 161 ? 10.898 -5.983 6.490 1.00 95.94 161 LEU A C 1
ATOM 1224 O O . LEU A 1 161 ? 9.901 -6.435 5.947 1.00 95.94 161 LEU A O 1
ATOM 1228 N N . ASP A 1 162 ? 10.954 -5.805 7.809 1.00 95.81 162 ASP A N 1
ATOM 1229 C CA . ASP A 1 162 ? 9.840 -6.118 8.714 1.00 95.81 162 ASP A CA 1
ATOM 1230 C C . ASP A 1 162 ? 8.730 -5.048 8.698 1.00 95.81 162 ASP A C 1
ATOM 1232 O O . ASP A 1 162 ? 7.706 -5.190 9.368 1.00 95.81 162 ASP A O 1
ATOM 1236 N N . GLY A 1 163 ? 8.918 -3.938 7.971 1.00 94.06 163 GLY A N 1
ATOM 1237 C CA . GLY A 1 163 ? 7.957 -2.832 7.912 1.00 94.06 163 GLY A CA 1
ATOM 1238 C C . GLY A 1 163 ? 7.892 -1.974 9.185 1.00 94.06 163 GLY A C 1
ATOM 1239 O O . GLY A 1 163 ? 7.045 -1.088 9.297 1.00 94.06 163 GLY A O 1
ATOM 1240 N N . HIS A 1 164 ? 8.795 -2.182 10.149 1.00 94.12 164 HIS A N 1
ATOM 1241 C CA . HIS A 1 164 ? 8.841 -1.433 11.411 1.00 94.12 164 HIS A CA 1
ATOM 1242 C C . HIS A 1 164 ? 9.353 0.004 11.252 1.00 94.12 164 HIS A C 1
ATOM 1244 O O . HIS A 1 164 ? 9.035 0.883 12.056 1.00 94.12 164 HIS A O 1
ATOM 1250 N N . LYS A 1 165 ? 10.149 0.282 10.216 1.00 94.75 165 LYS A N 1
ATOM 1251 C CA . LYS A 1 165 ? 10.657 1.623 9.900 1.00 94.75 165 LYS A CA 1
ATOM 1252 C C . LYS A 1 165 ? 9.853 2.228 8.757 1.00 94.75 165 LYS A C 1
ATOM 1254 O O . LYS A 1 165 ? 10.389 2.370 7.662 1.00 94.75 165 LYS A O 1
ATOM 1259 N N . TYR A 1 166 ? 8.592 2.589 9.008 1.00 93.69 166 TYR A N 1
ATOM 1260 C CA . TYR A 1 166 ? 7.606 2.994 7.988 1.00 93.69 166 TYR A CA 1
ATOM 1261 C C . TYR A 1 166 ? 8.177 3.839 6.834 1.00 93.69 166 TYR A C 1
ATOM 1263 O O . TYR A 1 166 ? 8.186 3.384 5.695 1.00 93.69 166 TYR A O 1
ATOM 1271 N N . ASN A 1 167 ? 8.730 5.027 7.115 1.00 94.19 167 ASN A N 1
ATOM 1272 C CA . ASN A 1 167 ? 9.223 5.931 6.064 1.00 94.19 167 ASN A CA 1
ATOM 1273 C C . ASN A 1 167 ? 10.358 5.314 5.229 1.00 94.19 167 ASN A C 1
ATOM 1275 O O . ASN A 1 167 ? 10.381 5.462 4.009 1.00 94.19 167 ASN A O 1
ATOM 1279 N N . ARG A 1 168 ? 11.294 4.608 5.878 1.00 94.56 168 ARG A N 1
ATOM 1280 C CA . ARG A 1 168 ? 12.420 3.952 5.191 1.00 94.56 168 ARG A CA 1
ATOM 1281 C C . ARG A 1 168 ? 11.953 2.737 4.391 1.00 94.56 168 ARG A C 1
ATOM 1283 O O . ARG A 1 168 ? 12.358 2.575 3.248 1.00 94.56 168 ARG A O 1
ATOM 1290 N N . SER A 1 169 ? 11.053 1.947 4.970 1.00 95.69 169 SER A N 1
ATOM 1291 C CA . SER A 1 169 ? 10.434 0.768 4.354 1.00 95.69 169 SER A CA 1
ATOM 1292 C C . SER A 1 169 ? 9.672 1.157 3.094 1.00 95.69 169 SER A C 1
ATOM 1294 O O . SE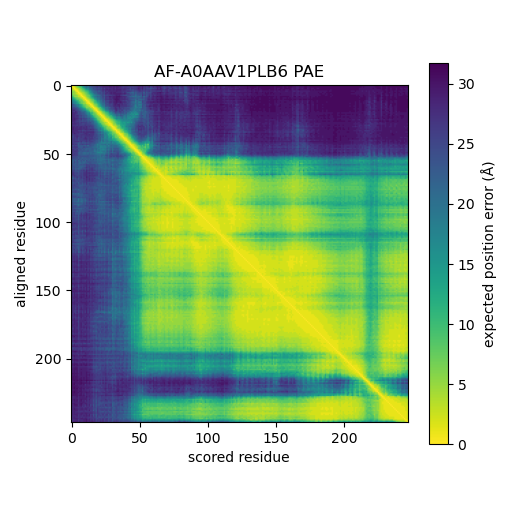R A 1 169 ? 9.906 0.588 2.033 1.00 95.69 169 SER A O 1
ATOM 1296 N N . LEU A 1 170 ? 8.824 2.184 3.189 1.00 94.50 170 LEU A N 1
ATOM 1297 C CA . LEU A 1 170 ? 8.049 2.691 2.065 1.00 94.50 170 LEU A CA 1
ATOM 1298 C C . LEU A 1 170 ? 8.951 3.264 0.968 1.00 94.50 170 LEU A C 1
ATOM 1300 O O . LEU A 1 170 ? 8.717 2.998 -0.207 1.00 94.50 170 LEU A O 1
ATOM 1304 N N . ARG A 1 171 ? 9.989 4.030 1.333 1.00 94.56 171 ARG A N 1
ATOM 1305 C CA . ARG A 1 171 ? 10.964 4.554 0.366 1.00 94.56 171 ARG A CA 1
ATOM 1306 C C . ARG A 1 171 ? 11.669 3.423 -0.379 1.00 94.56 171 ARG A C 1
ATOM 1308 O O . ARG A 1 171 ? 11.703 3.458 -1.603 1.00 94.56 171 ARG A O 1
ATOM 1315 N N . PHE A 1 172 ? 12.193 2.433 0.342 1.00 95.38 172 PHE A N 1
ATOM 1316 C CA . PHE A 1 172 ? 12.879 1.292 -0.259 1.00 95.38 172 PHE A CA 1
ATOM 1317 C C . PHE A 1 172 ? 11.960 0.525 -1.215 1.00 95.38 172 PHE A C 1
ATOM 1319 O O . PHE A 1 172 ? 12.308 0.346 -2.373 1.00 95.38 172 PHE A O 1
ATOM 1326 N N . HIS A 1 173 ? 10.749 0.167 -0.781 1.00 94.31 173 HIS A N 1
ATOM 1327 C CA . HIS A 1 173 ? 9.813 -0.578 -1.626 1.00 94.31 173 HIS A CA 1
ATOM 1328 C C . HIS A 1 173 ? 9.362 0.209 -2.863 1.00 94.31 173 HIS A C 1
ATOM 1330 O O . HIS A 1 173 ? 9.145 -0.394 -3.907 1.00 94.31 173 HIS A O 1
ATOM 1336 N N . LYS A 1 174 ? 9.257 1.544 -2.785 1.00 92.94 174 LYS A N 1
ATOM 1337 C CA . LYS A 1 174 ? 8.998 2.389 -3.963 1.00 92.94 174 LYS A CA 1
ATOM 1338 C C . LYS A 1 174 ? 10.149 2.340 -4.967 1.00 92.94 174 LYS A C 1
ATOM 1340 O O . LYS A 1 174 ? 9.891 2.177 -6.151 1.00 92.94 174 LYS A O 1
ATOM 1345 N N . ILE A 1 175 ? 11.390 2.461 -4.490 1.00 93.25 175 ILE A N 1
ATOM 1346 C CA . ILE A 1 175 ? 12.590 2.371 -5.338 1.00 93.25 175 ILE A CA 1
ATOM 1347 C C . ILE A 1 175 ? 12.689 0.976 -5.960 1.00 93.25 175 ILE A C 1
ATOM 1349 O O . ILE A 1 175 ? 12.887 0.858 -7.160 1.00 93.25 175 ILE A O 1
ATOM 1353 N N . MET A 1 176 ? 12.474 -0.076 -5.170 1.00 94.38 176 MET A N 1
ATOM 1354 C CA . MET A 1 176 ? 12.471 -1.455 -5.660 1.00 94.38 176 MET A CA 1
ATOM 1355 C C . MET A 1 176 ? 11.389 -1.701 -6.707 1.00 94.38 176 MET A C 1
ATOM 1357 O O . MET A 1 176 ? 11.666 -2.309 -7.734 1.00 94.38 176 MET A O 1
ATOM 1361 N N . TYR A 1 177 ? 10.165 -1.226 -6.464 1.00 92.94 177 TYR A N 1
ATOM 1362 C CA . TYR A 1 177 ? 9.072 -1.335 -7.427 1.00 92.94 177 TYR A CA 1
ATOM 1363 C C . TYR A 1 177 ? 9.426 -0.652 -8.750 1.00 92.94 177 TYR A C 1
ATOM 1365 O O . TYR A 1 177 ? 9.217 -1.226 -9.812 1.00 92.94 177 TYR A O 1
ATOM 1373 N N . GLU A 1 178 ? 9.991 0.551 -8.681 1.00 90.38 178 GLU A N 1
ATOM 1374 C CA . GLU A 1 178 ? 10.400 1.314 -9.856 1.00 90.38 178 GLU A CA 1
ATOM 1375 C C . GLU A 1 178 ? 11.537 0.625 -10.625 1.00 90.38 178 GLU A C 1
ATOM 1377 O O . GLU A 1 178 ? 11.422 0.443 -11.837 1.00 90.38 178 GLU A O 1
ATOM 1382 N N . ALA A 1 179 ? 12.562 0.133 -9.923 1.00 91.75 179 ALA A N 1
ATOM 1383 C CA . ALA A 1 179 ? 13.677 -0.588 -10.527 1.00 91.75 179 ALA A CA 1
ATOM 1384 C C . ALA A 1 179 ? 13.211 -1.870 -11.238 1.00 91.75 179 ALA A C 1
ATOM 1386 O O . ALA A 1 179 ? 13.590 -2.121 -12.382 1.00 91.75 179 ALA A O 1
ATOM 1387 N N . LEU A 1 180 ? 12.334 -2.654 -10.599 1.00 92.00 180 LEU A N 1
ATOM 1388 C CA . LEU A 1 180 ? 11.723 -3.833 -11.219 1.00 92.00 180 LEU A CA 1
ATOM 1389 C C . LEU A 1 180 ? 10.871 -3.450 -12.434 1.00 92.00 180 LEU A C 1
ATOM 1391 O O . LEU A 1 180 ? 10.923 -4.129 -13.456 1.00 92.00 180 LEU A O 1
ATOM 1395 N N . LEU A 1 181 ? 10.121 -2.348 -12.356 1.00 89.88 181 LEU A N 1
ATOM 1396 C CA . LEU A 1 181 ? 9.298 -1.886 -13.467 1.00 89.88 181 LEU A CA 1
ATOM 1397 C C . LEU A 1 181 ? 10.146 -1.445 -14.665 1.00 89.88 181 LEU A C 1
ATOM 1399 O O . LEU A 1 181 ? 9.763 -1.734 -15.793 1.00 89.88 181 LEU A O 1
ATOM 1403 N N . ARG A 1 182 ? 11.314 -0.824 -14.447 1.00 88.06 182 ARG A N 1
ATOM 1404 C CA . ARG A 1 182 ? 12.278 -0.524 -15.522 1.00 88.06 182 ARG A CA 1
ATOM 1405 C C . ARG A 1 182 ? 12.826 -1.789 -16.175 1.00 88.06 182 ARG A C 1
ATOM 1407 O O . ARG A 1 182 ? 12.920 -1.848 -17.396 1.00 88.06 182 ARG A O 1
ATOM 1414 N N . LEU A 1 183 ? 13.158 -2.810 -15.381 1.00 90.75 183 LEU A N 1
ATOM 1415 C CA . LEU A 1 183 ? 13.620 -4.098 -15.914 1.00 90.75 183 LEU A CA 1
ATOM 1416 C C . LEU A 1 183 ? 12.551 -4.768 -16.782 1.00 90.75 183 LEU A C 1
ATOM 1418 O O . LEU A 1 183 ? 12.864 -5.312 -17.839 1.00 90.75 183 LEU A O 1
ATOM 1422 N N . VAL A 1 184 ? 11.289 -4.700 -16.354 1.00 92.44 184 VAL A N 1
ATOM 1423 C CA . VAL A 1 184 ? 10.151 -5.173 -17.148 1.00 92.44 184 VAL A CA 1
ATOM 1424 C C . VAL A 1 184 ? 9.989 -4.325 -18.410 1.00 92.44 184 VAL A C 1
ATOM 1426 O O . VAL A 1 184 ? 9.888 -4.872 -19.503 1.00 92.44 184 VAL A O 1
ATOM 1429 N N . TRP A 1 185 ? 10.031 -2.998 -18.289 1.00 90.75 185 TRP A N 1
ATOM 1430 C CA . TRP A 1 185 ? 9.907 -2.079 -19.421 1.00 90.75 185 TRP A CA 1
ATOM 1431 C C . TRP A 1 185 ? 10.957 -2.332 -20.506 1.00 90.75 185 TRP A C 1
ATOM 1433 O O . TRP A 1 185 ? 10.638 -2.254 -21.684 1.00 90.75 185 TRP A O 1
ATOM 1443 N N . ASN A 1 186 ? 12.184 -2.709 -20.144 1.00 90.25 186 ASN A N 1
ATOM 1444 C CA . ASN A 1 186 ? 13.232 -3.015 -21.124 1.00 90.25 186 ASN A CA 1
ATOM 1445 C C . ASN A 1 186 ? 12.901 -4.214 -22.031 1.00 90.25 186 ASN A C 1
ATOM 1447 O O . ASN A 1 186 ? 13.402 -4.280 -23.148 1.00 90.25 186 ASN A O 1
ATOM 1451 N N . GLN A 1 187 ? 12.065 -5.149 -21.573 1.00 92.81 187 GLN A N 1
ATOM 1452 C CA . GLN A 1 187 ? 11.631 -6.313 -22.359 1.00 92.81 187 GLN A CA 1
ATOM 1453 C C . GLN A 1 187 ? 10.354 -6.040 -23.165 1.00 92.81 187 GLN A C 1
ATOM 1455 O O . GLN A 1 187 ? 10.034 -6.768 -24.104 1.00 92.81 187 GLN A O 1
ATOM 1460 N N . PHE A 1 188 ? 9.629 -4.975 -22.821 1.00 93.25 188 PHE A N 1
ATOM 1461 C CA . PHE A 1 188 ? 8.351 -4.644 -23.435 1.00 93.25 188 PHE A CA 1
ATOM 1462 C C . PHE A 1 188 ? 8.430 -4.389 -24.956 1.00 93.25 188 PHE A C 1
ATOM 1464 O O . PHE A 1 188 ? 7.585 -4.936 -25.662 1.00 93.25 188 PHE A O 1
ATOM 1471 N N . PRO A 1 189 ? 9.421 -3.651 -25.508 1.00 92.56 189 PRO A N 1
ATOM 1472 C CA . PRO A 1 189 ? 9.515 -3.432 -26.955 1.00 92.56 189 PRO A CA 1
ATOM 1473 C C . PRO A 1 189 ? 9.649 -4.727 -27.763 1.00 92.56 189 PRO A C 1
ATOM 1475 O O . PRO A 1 189 ? 9.027 -4.870 -28.818 1.00 92.56 189 PRO A O 1
ATOM 1478 N N . GLN A 1 190 ? 10.438 -5.682 -27.258 1.00 92.75 190 GLN A N 1
ATOM 1479 C CA . GLN A 1 190 ? 10.616 -6.980 -27.906 1.00 92.75 190 GLN A CA 1
ATOM 1480 C C . GLN A 1 190 ? 9.291 -7.747 -27.924 1.00 92.75 190 GLN A C 1
ATOM 1482 O O . GLN A 1 190 ? 8.830 -8.148 -28.990 1.00 92.75 190 GLN A O 1
ATOM 1487 N N . TRP A 1 191 ? 8.641 -7.871 -26.764 1.00 94.50 191 TRP A N 1
ATOM 1488 C CA . TRP A 1 191 ? 7.353 -8.553 -26.659 1.00 94.50 191 TRP A CA 1
ATOM 1489 C C . TRP A 1 191 ? 6.282 -7.906 -27.547 1.00 94.50 191 TRP A C 1
ATOM 1491 O O . TRP A 1 191 ? 5.533 -8.615 -28.218 1.00 94.50 191 TRP A O 1
ATOM 1501 N N . LEU A 1 192 ? 6.237 -6.569 -27.601 1.00 94.12 192 LEU A N 1
ATOM 1502 C CA . LEU A 1 192 ? 5.292 -5.833 -28.441 1.00 94.12 192 LEU A CA 1
ATOM 1503 C C . LEU A 1 192 ? 5.502 -6.158 -29.925 1.00 94.12 192 LEU A C 1
ATOM 1505 O O . LEU A 1 192 ? 4.536 -6.400 -30.637 1.00 94.12 192 LEU A O 1
ATOM 1509 N N . THR A 1 193 ? 6.756 -6.226 -30.372 1.00 92.88 193 THR A N 1
ATOM 1510 C CA . THR A 1 193 ? 7.096 -6.555 -31.765 1.00 92.88 193 THR A CA 1
ATOM 1511 C C . THR A 1 193 ? 6.686 -7.983 -32.133 1.00 92.88 193 THR A C 1
ATOM 1513 O O . THR A 1 193 ? 6.203 -8.222 -33.237 1.00 92.88 193 THR A O 1
ATOM 1516 N N . GLU A 1 194 ? 6.863 -8.932 -31.213 1.00 93.19 194 GLU A N 1
ATOM 1517 C CA . GLU A 1 194 ? 6.565 -10.351 -31.437 1.00 93.19 194 GLU A CA 1
ATOM 1518 C C . GLU A 1 194 ? 5.057 -10.661 -31.398 1.00 93.19 194 GLU A C 1
ATOM 1520 O O . GLU A 1 194 ? 4.594 -11.530 -32.135 1.00 93.19 194 GLU A O 1
ATOM 1525 N N . ASN A 1 195 ? 4.285 -9.955 -30.561 1.00 93.25 195 ASN A N 1
ATOM 1526 C CA . ASN A 1 195 ? 2.876 -10.277 -30.289 1.00 93.25 195 ASN A CA 1
ATOM 1527 C C . ASN A 1 195 ? 1.878 -9.308 -30.944 1.00 93.25 195 ASN A C 1
ATOM 1529 O O . ASN A 1 195 ? 0.730 -9.685 -31.178 1.00 93.25 195 ASN A O 1
ATOM 1533 N N . HIS A 1 196 ? 2.304 -8.083 -31.265 1.00 91.88 196 HIS A N 1
ATOM 1534 C CA . HIS A 1 196 ? 1.461 -7.017 -31.818 1.00 91.88 196 HIS A CA 1
ATOM 1535 C C . HIS A 1 196 ? 2.175 -6.283 -32.965 1.00 91.88 196 HIS A C 1
ATOM 1537 O O . HIS A 1 196 ? 2.576 -5.123 -32.821 1.00 91.88 196 HIS A O 1
ATOM 1543 N N . PRO A 1 197 ? 2.352 -6.931 -34.131 1.00 84.38 197 PRO A N 1
ATOM 1544 C CA . PRO A 1 197 ? 3.025 -6.315 -35.278 1.00 84.38 197 PRO A CA 1
ATOM 1545 C C . PRO A 1 197 ? 2.294 -5.070 -35.810 1.00 84.38 197 PRO A C 1
ATOM 1547 O O . PRO A 1 197 ? 2.910 -4.206 -36.427 1.00 84.38 197 PRO A O 1
ATOM 1550 N N . ASP A 1 198 ? 0.994 -4.942 -35.540 1.00 85.88 198 ASP A N 1
ATOM 1551 C CA . ASP A 1 198 ? 0.162 -3.773 -35.842 1.00 85.88 198 ASP A CA 1
ATOM 1552 C C . ASP A 1 198 ? 0.458 -2.556 -34.945 1.00 85.88 198 ASP A C 1
ATOM 1554 O O . ASP A 1 198 ? 0.030 -1.443 -35.247 1.00 85.88 198 ASP A O 1
ATOM 1558 N N . ALA A 1 199 ? 1.206 -2.746 -33.855 1.00 84.69 199 ALA A N 1
ATOM 1559 C CA . ALA A 1 199 ? 1.566 -1.707 -32.897 1.00 84.69 199 ALA A CA 1
ATOM 1560 C C . ALA A 1 199 ? 2.984 -1.137 -33.107 1.00 84.69 199 ALA A C 1
ATOM 1562 O O . ALA A 1 199 ? 3.489 -0.441 -32.225 1.00 84.69 199 ALA A O 1
ATOM 1563 N N . HIS A 1 200 ? 3.625 -1.405 -34.254 1.00 81.06 200 HIS A N 1
ATOM 1564 C CA . HIS A 1 200 ? 5.009 -0.997 -34.534 1.00 81.06 200 HIS A CA 1
ATOM 1565 C C . HIS A 1 200 ? 5.233 0.519 -34.396 1.00 81.06 200 HIS A C 1
ATOM 1567 O O . HIS A 1 200 ? 6.235 0.935 -33.819 1.00 81.06 200 HIS A O 1
ATOM 1573 N N . ASP A 1 201 ? 4.252 1.336 -34.797 1.00 82.62 201 ASP A N 1
ATOM 1574 C CA . ASP A 1 201 ? 4.283 2.804 -34.676 1.00 82.62 201 ASP A CA 1
ATOM 1575 C C . ASP A 1 201 ? 4.462 3.298 -33.225 1.00 82.62 201 ASP A C 1
ATOM 1577 O O . ASP A 1 201 ? 4.853 4.440 -32.986 1.00 82.62 201 ASP A O 1
ATOM 1581 N N . LEU A 1 202 ? 4.159 2.461 -32.224 1.00 84.56 202 LEU A N 1
ATOM 1582 C CA . LEU A 1 202 ? 4.344 2.813 -30.815 1.00 84.56 202 LEU A CA 1
ATOM 1583 C C . LEU A 1 202 ? 5.799 2.676 -30.358 1.00 84.56 202 LEU A C 1
ATOM 1585 O O . LEU A 1 202 ? 6.164 3.320 -29.373 1.00 84.56 202 LEU A O 1
ATOM 1589 N N . LEU A 1 203 ? 6.623 1.868 -31.039 1.00 85.25 203 LEU A N 1
ATOM 1590 C CA . LEU A 1 203 ? 8.009 1.597 -30.641 1.00 85.25 203 LEU A CA 1
ATOM 1591 C C . LEU A 1 203 ? 8.856 2.869 -30.625 1.00 85.25 203 LEU A C 1
ATOM 1593 O O . LEU A 1 203 ? 9.619 3.073 -29.681 1.00 85.25 203 LEU A O 1
ATOM 1597 N N . ASP A 1 204 ? 8.644 3.759 -31.595 1.00 82.94 204 ASP A N 1
ATOM 1598 C CA . ASP A 1 204 ? 9.346 5.043 -31.697 1.00 82.94 204 ASP A CA 1
ATOM 1599 C C . ASP A 1 204 ? 9.032 5.987 -30.522 1.00 82.94 204 ASP A C 1
ATOM 1601 O O . ASP A 1 204 ? 9.805 6.891 -30.203 1.00 82.94 204 ASP A O 1
ATOM 1605 N N . ILE A 1 205 ? 7.911 5.759 -29.831 1.00 82.12 205 ILE A N 1
ATOM 1606 C CA . ILE A 1 205 ? 7.406 6.607 -28.744 1.00 82.12 205 ILE A CA 1
ATOM 1607 C C . ILE A 1 205 ? 7.802 6.049 -27.365 1.00 82.12 205 ILE A C 1
ATOM 1609 O O . ILE A 1 205 ? 7.864 6.795 -26.384 1.00 82.12 205 ILE A O 1
ATOM 1613 N N . LEU A 1 206 ? 8.131 4.755 -27.256 1.00 84.50 206 LEU A N 1
ATOM 1614 C CA . LEU A 1 206 ? 8.509 4.128 -25.979 1.00 84.50 206 LEU A CA 1
ATOM 1615 C C . LEU A 1 206 ? 9.718 4.789 -25.287 1.00 84.50 206 LEU A C 1
ATOM 1617 O O . LEU A 1 206 ? 9.655 4.953 -24.063 1.00 84.50 206 LEU A O 1
ATOM 1621 N N . PRO A 1 207 ? 10.788 5.216 -25.992 1.00 82.50 207 PRO A N 1
ATOM 1622 C CA . PRO A 1 207 ? 11.901 5.928 -25.363 1.00 82.50 207 PRO A CA 1
ATOM 1623 C C . PRO A 1 207 ? 11.483 7.271 -24.750 1.00 82.50 207 PRO A C 1
ATOM 1625 O O . PRO A 1 207 ? 11.940 7.615 -23.661 1.00 82.50 207 PRO A O 1
ATOM 1628 N N . LEU A 1 208 ? 10.575 8.001 -25.409 1.00 77.06 208 LEU A N 1
ATOM 1629 C CA . LEU A 1 208 ? 10.023 9.262 -24.904 1.00 77.06 208 LEU A CA 1
ATOM 1630 C C . LEU A 1 208 ? 9.154 9.033 -23.661 1.00 77.06 208 LEU A C 1
ATOM 1632 O O . LEU A 1 208 ? 9.233 9.772 -22.685 1.00 77.06 208 LEU A O 1
ATOM 1636 N N . VAL A 1 209 ? 8.341 7.978 -23.664 1.00 76.06 209 VAL A N 1
ATOM 1637 C CA . VAL A 1 209 ? 7.546 7.598 -22.488 1.00 76.06 209 VAL A CA 1
ATOM 1638 C C . VAL A 1 209 ? 8.462 7.264 -21.304 1.00 76.06 209 VAL A C 1
ATOM 1640 O O . VAL A 1 209 ? 8.201 7.687 -20.179 1.00 76.06 209 VAL A O 1
ATOM 1643 N N . LEU A 1 210 ? 9.571 6.560 -21.548 1.00 76.00 210 LEU A N 1
ATOM 1644 C CA . LEU A 1 210 ? 10.545 6.224 -20.512 1.00 76.00 210 LEU A CA 1
ATOM 1645 C C . LEU A 1 210 ? 11.275 7.459 -19.961 1.00 76.00 210 LEU A C 1
ATOM 1647 O O . LEU A 1 210 ? 11.461 7.553 -18.745 1.00 76.00 210 LEU A O 1
ATOM 1651 N N . SER A 1 211 ? 11.661 8.413 -20.818 1.00 72.31 211 SER A N 1
ATOM 1652 C CA . SER A 1 211 ? 12.320 9.646 -20.369 1.00 72.31 211 SER A CA 1
ATOM 1653 C C . SER A 1 211 ? 11.402 10.471 -19.463 1.00 72.31 211 SER A C 1
ATOM 1655 O O . SER A 1 211 ? 11.832 10.882 -18.381 1.00 72.31 211 SER A O 1
ATOM 1657 N N . VAL A 1 212 ? 10.113 10.570 -19.811 1.00 68.00 212 VAL A N 1
ATOM 1658 C CA . VAL A 1 212 ? 9.067 11.205 -18.989 1.00 68.00 212 VAL A CA 1
ATOM 1659 C C . VAL A 1 212 ? 8.972 10.581 -17.593 1.00 68.00 212 VAL A C 1
ATOM 1661 O O . VAL A 1 212 ? 8.830 11.297 -16.600 1.00 68.00 212 VAL A O 1
ATOM 1664 N N . PHE A 1 213 ? 9.079 9.255 -17.482 1.00 66.25 213 PHE A N 1
ATOM 1665 C CA . PHE A 1 213 ? 9.068 8.584 -16.179 1.00 66.25 213 PHE A CA 1
ATOM 1666 C C . PHE A 1 213 ? 10.366 8.777 -15.383 1.00 66.25 213 PHE A C 1
ATOM 1668 O O . PHE A 1 213 ? 10.346 8.690 -14.154 1.00 66.25 213 PHE A O 1
ATOM 1675 N N . SER A 1 214 ? 11.486 9.047 -16.057 1.00 65.38 214 SER A N 1
ATOM 1676 C CA . SER A 1 214 ? 12.811 9.122 -15.438 1.00 65.38 214 SER A CA 1
ATOM 1677 C C . SER A 1 214 ? 13.190 10.498 -14.884 1.00 65.38 214 SER A C 1
ATOM 1679 O O . SER A 1 214 ? 13.890 10.557 -13.875 1.00 65.38 214 SER A O 1
ATOM 1681 N N . GLU A 1 215 ? 12.710 11.590 -15.485 1.00 60.94 215 GLU A N 1
ATOM 1682 C CA . GLU A 1 215 ? 13.166 12.955 -15.159 1.00 60.94 215 GLU A CA 1
ATOM 1683 C C . GLU A 1 215 ? 12.339 13.657 -14.071 1.00 60.94 215 GLU A C 1
ATOM 1685 O O . GLU A 1 215 ? 12.638 14.781 -13.673 1.00 60.94 215 GLU A O 1
ATOM 1690 N N . GLY A 1 216 ? 11.339 12.976 -13.507 1.00 56.16 216 GLY A N 1
ATOM 1691 C CA . GLY A 1 216 ? 10.421 13.582 -12.550 1.00 56.16 216 GLY A CA 1
ATOM 1692 C C . GLY A 1 216 ? 9.417 14.486 -13.265 1.00 56.16 216 GLY A C 1
ATOM 1693 O O . GLY A 1 216 ? 9.751 15.352 -14.065 1.00 56.16 216 GLY A O 1
ATOM 1694 N N . ILE A 1 217 ? 8.140 14.245 -12.995 1.00 52.50 217 ILE A N 1
ATOM 1695 C CA . ILE A 1 217 ? 7.022 14.817 -13.746 1.00 52.50 217 ILE A CA 1
ATOM 1696 C C . ILE A 1 217 ? 6.986 16.345 -13.573 1.00 52.50 217 ILE A C 1
ATOM 1698 O O . ILE A 1 217 ? 6.458 16.855 -12.586 1.00 52.50 217 ILE A O 1
ATOM 1702 N N . SER A 1 218 ? 7.490 17.085 -14.560 1.00 54.25 218 SER A N 1
ATOM 1703 C CA . SER A 1 218 ? 6.999 18.431 -14.846 1.00 54.25 218 SER A CA 1
ATOM 1704 C C . SER A 1 218 ? 5.671 18.282 -15.588 1.00 54.25 218 SER A C 1
ATOM 1706 O O . SER A 1 218 ? 5.623 17.758 -16.699 1.00 54.25 218 SER A O 1
ATOM 1708 N N . SER A 1 219 ? 4.573 18.695 -14.952 1.00 52.09 219 SER A N 1
ATOM 1709 C CA . SER A 1 219 ? 3.201 18.481 -15.441 1.00 52.09 219 SER A CA 1
ATOM 1710 C C . SER A 1 219 ? 2.928 19.056 -16.838 1.00 52.09 219 SER A C 1
ATOM 1712 O O . SER A 1 219 ? 1.982 18.617 -17.481 1.00 52.09 219 SER A O 1
ATOM 1714 N N . THR A 1 220 ? 3.714 20.028 -17.303 1.00 52.94 220 THR A N 1
ATOM 1715 C CA . THR A 1 220 ? 3.497 20.715 -18.585 1.00 52.94 220 THR A CA 1
ATOM 1716 C C . THR A 1 220 ? 4.048 19.926 -19.773 1.00 52.94 220 THR A C 1
ATOM 1718 O O . THR A 1 220 ? 3.391 19.836 -20.802 1.00 52.94 220 THR A O 1
ATOM 1721 N N . THR A 1 221 ? 5.194 19.257 -19.617 1.00 54.03 221 THR A N 1
ATOM 1722 C CA . THR A 1 221 ? 5.848 18.502 -20.702 1.00 54.03 221 THR A CA 1
ATOM 1723 C C . THR A 1 221 ? 5.093 17.212 -21.056 1.00 54.03 221 THR A C 1
ATOM 1725 O O . THR A 1 221 ? 5.121 16.758 -22.198 1.00 54.03 221 THR A O 1
ATOM 1728 N N . VAL A 1 222 ? 4.388 16.626 -20.081 1.00 53.78 222 VAL A N 1
ATOM 1729 C CA . VAL A 1 222 ? 3.654 15.355 -20.225 1.00 53.78 222 VAL A CA 1
ATOM 1730 C C . VAL A 1 222 ? 2.357 15.516 -21.018 1.00 53.78 222 VAL A C 1
ATOM 1732 O O . VAL A 1 222 ? 2.008 14.626 -21.787 1.00 53.78 222 VAL A O 1
ATOM 1735 N N . GLU A 1 223 ? 1.643 16.632 -20.848 1.00 54.19 223 GLU A N 1
ATOM 1736 C CA . GLU A 1 223 ? 0.368 16.861 -21.543 1.00 54.19 223 GLU A CA 1
ATOM 1737 C C . GLU A 1 223 ? 0.554 17.322 -22.994 1.00 54.19 223 GLU A C 1
ATOM 1739 O O . GLU A 1 223 ? -0.288 17.011 -23.834 1.00 54.19 223 GLU A O 1
ATOM 1744 N N . GLU A 1 224 ? 1.653 18.018 -23.298 1.00 58.38 224 GLU A N 1
ATOM 1745 C CA . GLU A 1 224 ? 1.960 18.496 -24.654 1.00 58.38 224 GLU A CA 1
ATOM 1746 C C . GLU A 1 224 ? 2.577 17.405 -25.545 1.00 58.38 224 GLU A C 1
ATOM 1748 O O . GLU A 1 224 ? 2.350 17.403 -26.753 1.00 58.38 224 GLU A O 1
ATOM 1753 N N . SER A 1 225 ? 3.325 16.457 -24.965 1.00 55.41 225 SER A N 1
ATOM 1754 C CA . SER A 1 225 ? 4.119 15.480 -25.734 1.00 55.41 225 SER A CA 1
ATOM 1755 C C . SER A 1 225 ? 3.423 14.133 -25.958 1.00 55.41 225 SER A C 1
ATOM 1757 O O . SER A 1 225 ? 3.868 13.342 -26.788 1.00 55.41 225 SER A O 1
ATOM 1759 N N . LEU A 1 226 ? 2.349 13.836 -25.221 1.00 60.53 226 LEU A N 1
ATOM 1760 C CA . LEU A 1 226 ? 1.651 12.553 -25.291 1.00 60.53 226 LEU A CA 1
ATOM 1761 C C . LEU A 1 226 ? 0.181 12.774 -25.640 1.00 60.53 226 LEU A C 1
ATOM 1763 O O . LEU A 1 226 ? -0.623 13.169 -24.794 1.00 60.53 226 LEU A O 1
ATOM 1767 N N . ASP A 1 227 ? -0.198 12.435 -26.875 1.00 68.12 227 ASP A N 1
ATOM 1768 C CA . ASP A 1 227 ? -1.609 12.235 -27.198 1.00 68.12 227 ASP A CA 1
ATOM 1769 C C . ASP A 1 227 ? -2.195 11.226 -26.195 1.00 68.12 227 ASP A C 1
ATOM 1771 O O . ASP A 1 227 ? -1.686 10.111 -26.015 1.00 68.12 227 ASP A O 1
ATOM 1775 N N . ARG A 1 228 ? -3.294 11.619 -25.539 1.00 71.50 228 ARG A N 1
ATOM 1776 C CA . ARG A 1 228 ? -4.030 10.774 -24.587 1.00 71.50 228 ARG A CA 1
ATOM 1777 C C . ARG A 1 228 ? -4.389 9.420 -25.204 1.00 71.50 228 ARG A C 1
ATOM 1779 O O . ARG A 1 228 ? -4.533 8.446 -24.465 1.00 71.50 228 ARG A O 1
ATOM 1786 N N . THR A 1 229 ? -4.529 9.345 -26.527 1.00 76.44 229 THR A N 1
ATOM 1787 C CA . 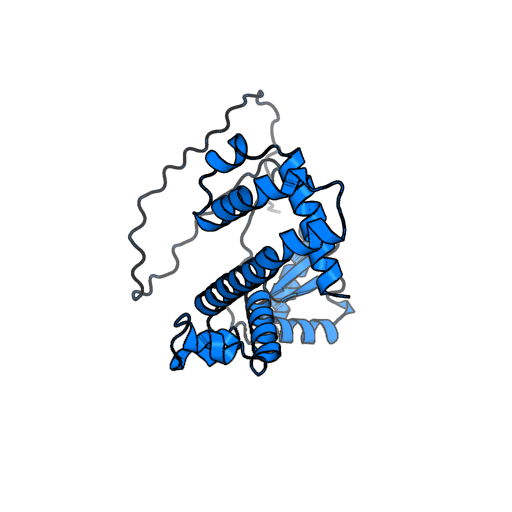THR A 1 229 ? -4.807 8.108 -27.263 1.00 76.44 229 THR A CA 1
ATOM 1788 C C . THR A 1 229 ? -3.580 7.199 -27.351 1.00 76.44 229 THR A C 1
ATOM 1790 O O . THR A 1 229 ? -3.691 6.012 -27.046 1.00 76.44 229 THR A O 1
ATOM 1793 N N . VAL A 1 230 ? -2.408 7.741 -27.696 1.00 78.75 230 VAL A N 1
ATOM 1794 C CA . VAL A 1 230 ? -1.140 6.993 -27.772 1.00 78.75 230 VAL A CA 1
ATOM 1795 C C . VAL A 1 230 ? -0.747 6.459 -26.399 1.00 78.75 230 VAL A C 1
ATOM 1797 O O . VAL A 1 230 ? -0.507 5.262 -26.252 1.00 78.75 230 VAL A O 1
ATOM 1800 N N . PHE A 1 231 ? -0.774 7.307 -25.367 1.00 79.75 231 PHE A N 1
ATOM 1801 C CA . PHE A 1 231 ? -0.464 6.876 -24.003 1.00 79.75 231 PHE A CA 1
ATOM 1802 C C . PHE A 1 231 ? -1.414 5.774 -23.524 1.00 79.75 231 PHE A C 1
ATOM 1804 O O . PHE A 1 231 ? -0.982 4.810 -22.895 1.00 79.75 231 PHE A O 1
ATOM 1811 N N . ARG A 1 232 ? -2.711 5.871 -23.854 1.00 82.50 232 ARG A N 1
ATOM 1812 C CA . ARG A 1 232 ? -3.691 4.834 -23.508 1.00 82.50 232 ARG A CA 1
ATOM 1813 C C . ARG A 1 232 ? -3.373 3.503 -24.191 1.00 82.50 232 ARG A C 1
ATOM 1815 O O . ARG A 1 232 ? -3.467 2.480 -23.522 1.00 82.50 232 ARG A O 1
ATOM 1822 N N . LYS A 1 233 ? -2.978 3.515 -25.469 1.00 87.50 233 LYS A N 1
ATOM 1823 C CA . LYS A 1 233 ? -2.569 2.302 -26.198 1.00 87.50 233 LYS A CA 1
ATOM 1824 C C . LYS A 1 233 ? -1.301 1.685 -25.605 1.00 87.50 233 LYS A C 1
ATOM 1826 O O . LYS A 1 233 ? -1.296 0.496 -25.313 1.00 87.50 233 LYS A O 1
ATOM 1831 N N . VAL A 1 234 ? -0.269 2.491 -25.345 1.00 88.25 234 VAL A N 1
ATOM 1832 C CA . VAL A 1 234 ? 0.971 2.026 -24.695 1.00 88.25 234 VAL A CA 1
ATOM 1833 C C . VAL A 1 234 ? 0.672 1.434 -23.316 1.00 88.25 234 VAL A C 1
ATOM 1835 O O . VAL A 1 234 ? 1.114 0.333 -23.011 1.00 88.25 234 VAL A O 1
ATOM 1838 N N . HIS A 1 235 ? -0.131 2.119 -22.497 1.00 87.31 235 HIS A N 1
ATOM 1839 C CA . HIS A 1 235 ? -0.546 1.622 -21.186 1.00 87.31 235 HIS A CA 1
ATOM 1840 C C . HIS A 1 235 ? -1.347 0.317 -21.285 1.00 87.31 235 HIS A C 1
ATOM 1842 O O . HIS A 1 235 ? -1.154 -0.575 -20.461 1.00 87.31 235 HIS A O 1
ATOM 1848 N N . GLN A 1 236 ? -2.240 0.199 -22.271 1.00 91.38 236 GLN A N 1
ATOM 1849 C CA . GLN A 1 236 ? -3.018 -1.014 -22.509 1.00 91.38 236 GLN A CA 1
ATOM 1850 C C . GLN A 1 236 ? -2.102 -2.196 -22.847 1.00 91.38 236 GLN A C 1
ATOM 1852 O O . GLN A 1 236 ? -2.132 -3.189 -22.125 1.00 91.38 236 GLN A O 1
ATOM 1857 N N . TYR A 1 237 ? -1.245 -2.069 -23.862 1.00 93.56 237 TYR A N 1
ATOM 1858 C CA . TYR A 1 237 ? -0.320 -3.141 -24.240 1.00 93.56 237 TYR A CA 1
ATOM 1859 C C . TYR A 1 237 ? 0.676 -3.468 -23.130 1.00 93.56 237 TYR A C 1
ATOM 1861 O O . TYR A 1 237 ? 0.997 -4.631 -22.909 1.00 93.56 237 TYR A O 1
ATOM 1869 N N . PHE A 1 238 ? 1.125 -2.470 -22.368 1.00 92.31 238 PHE A N 1
ATOM 1870 C CA . PHE A 1 238 ? 1.980 -2.722 -21.214 1.00 92.31 238 PHE A CA 1
ATOM 1871 C C . PHE A 1 238 ? 1.237 -3.493 -20.111 1.00 92.31 238 PHE A C 1
ATOM 1873 O O . PHE A 1 238 ? 1.809 -4.372 -19.473 1.00 92.31 238 PHE A O 1
ATOM 1880 N N . CYS A 1 239 ? -0.055 -3.221 -19.899 1.00 92.38 239 CYS A N 1
ATOM 1881 C CA . CYS A 1 239 ? -0.889 -4.001 -18.984 1.00 92.38 239 CYS A CA 1
ATOM 1882 C C . CYS A 1 239 ? -1.093 -5.446 -19.469 1.00 92.38 239 CYS A C 1
ATOM 1884 O O . CYS A 1 239 ? -1.058 -6.356 -18.641 1.00 92.38 239 CYS A O 1
ATOM 1886 N N . GLU A 1 240 ? -1.281 -5.663 -20.773 1.00 95.19 240 GLU A N 1
ATOM 1887 C CA . GLU A 1 240 ? -1.354 -6.998 -21.387 1.00 95.19 240 GLU A CA 1
ATOM 1888 C C . GLU A 1 240 ? -0.019 -7.747 -21.235 1.00 95.19 240 GLU A C 1
ATOM 1890 O O . GLU A 1 240 ? 0.004 -8.886 -20.768 1.00 95.19 240 GLU A O 1
ATOM 1895 N N . PHE A 1 241 ? 1.109 -7.075 -21.469 1.00 95.44 241 PHE A N 1
ATOM 1896 C CA . PHE A 1 241 ? 2.441 -7.628 -21.229 1.00 95.44 241 PHE A CA 1
ATOM 1897 C C . PHE A 1 241 ? 2.660 -8.020 -19.760 1.00 95.44 241 PHE A C 1
ATOM 1899 O O . PHE A 1 241 ? 3.142 -9.111 -19.455 1.00 95.44 241 PHE A O 1
ATOM 1906 N N . LEU A 1 242 ? 2.247 -7.169 -18.815 1.00 94.25 242 LEU A N 1
ATOM 1907 C CA . LEU A 1 242 ? 2.315 -7.482 -17.385 1.00 94.25 242 LEU A CA 1
ATOM 1908 C C . LEU A 1 242 ? 1.449 -8.688 -16.996 1.00 94.25 242 LEU A C 1
ATOM 1910 O O . LEU A 1 242 ? 1.745 -9.335 -15.992 1.00 94.25 242 LEU A O 1
ATOM 1914 N N . GLN A 1 243 ? 0.374 -8.975 -17.733 1.00 94.69 243 GLN A N 1
ATOM 1915 C CA . GLN A 1 243 ? -0.418 -10.192 -17.547 1.00 94.69 243 GLN A CA 1
ATOM 1916 C C . GLN A 1 243 ? 0.292 -11.409 -18.144 1.00 94.69 243 GLN A C 1
ATOM 1918 O O . GLN A 1 243 ? 0.335 -12.442 -17.483 1.00 94.69 243 GLN A O 1
ATOM 1923 N N . HIS A 1 244 ? 0.910 -11.267 -19.319 1.00 94.44 244 HIS A N 1
ATOM 1924 C CA . HIS A 1 244 ? 1.715 -12.315 -19.949 1.00 94.44 244 HIS A CA 1
ATOM 1925 C C . HIS A 1 244 ? 2.892 -12.765 -19.067 1.00 94.44 244 HIS A C 1
ATOM 1927 O O . HIS A 1 244 ? 3.132 -13.954 -18.919 1.00 94.44 244 HIS A O 1
ATOM 1933 N N . LEU A 1 245 ? 3.577 -11.845 -18.381 1.00 93.19 245 LEU A N 1
ATOM 1934 C CA . LEU A 1 245 ? 4.653 -12.210 -17.444 1.00 93.19 245 LEU A CA 1
ATOM 1935 C C . LEU A 1 245 ? 4.171 -12.959 -16.185 1.00 93.19 245 LEU A C 1
ATOM 1937 O O . LEU A 1 245 ? 4.994 -13.423 -15.396 1.00 93.19 245 LEU A O 1
ATOM 1941 N N . ARG A 1 246 ? 2.857 -13.016 -15.936 1.00 89.62 246 ARG A N 1
ATOM 1942 C CA . ARG A 1 246 ? 2.262 -13.693 -14.771 1.00 89.62 246 ARG A CA 1
ATOM 1943 C C . ARG A 1 246 ? 1.702 -15.078 -15.096 1.00 89.62 246 ARG A C 1
ATOM 1945 O O . ARG A 1 246 ? 1.385 -15.793 -14.145 1.00 89.62 246 ARG A O 1
ATOM 1952 N N . SER A 1 247 ? 1.515 -15.405 -16.377 1.00 74.44 247 SER A N 1
ATOM 1953 C CA . SER A 1 247 ? 1.070 -16.723 -16.856 1.00 74.44 247 SER A CA 1
ATOM 1954 C C . SER A 1 247 ? 2.242 -17.678 -16.994 1.00 74.44 247 SER A C 1
ATOM 1956 O O . SER A 1 247 ? 2.082 -18.841 -16.571 1.00 74.44 247 SER A O 1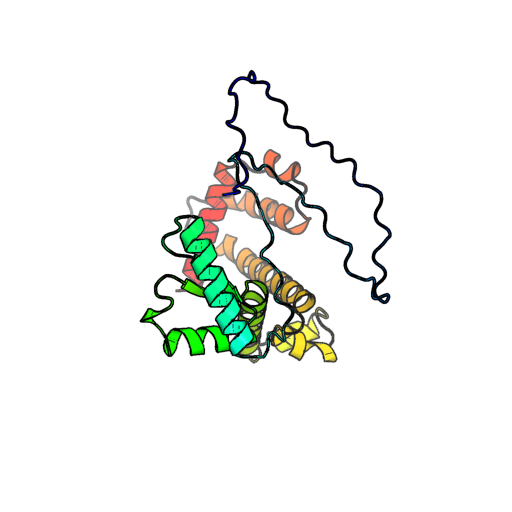
#

Radius of gyration: 26.37 Å; Cα contacts (8 Å, |Δi|>4): 153; chains: 1; bounding box: 62×51×67 Å

Secondary structure (DSSP, 8-state):
---PPPPPPPP----------------PPP--TT--PPPP---------TT-----PPPPP-S-TTSHHHHHHHHHHHHHHHHHTT-S-EEEEE-HHHHHHHHHHHHHTTTT-TTEEEEE-HHHHHHHHHHHHHHHHGGGTHHHHHHHTSSS-GGGHHHHHTT-SHHHHHHHHHHHHHHHHHHHHHHHHHHHHHH-GGGGGGGGGHHHHHHHHHS---HHHHHHHS-HHHHHHHHHHHHHHHHHTT-

Organism: Scomber scombrus (NCBI:txid13677)

Nearest PDB structures (foldseek):
  3ntv-assembly1_B  TM=4.264E-01  e=5.967E+00  Staphylococcus aureus subsp. aureus MW2
  6gd0-assembly1_C  TM=3.236E-01  e=6.634E+00  Trypanosoma brucei brucei
  8g48-assembly1_A  TM=3.060E-01  e=5.967E+00  Staphylococcus aureus USA300-CA-263
  6tbx-assembly1_C  TM=3.253E-01  e=6.995E+00  Trypanosoma brucei brucei

Mean predicted aligned error: 14.0 Å

Foldseek 3Di:
DDDDDDDDDDDDDDDDDDDDDDDPDDDDPDDDPPDDDDPPPDDQDQDQDPVRDGDDDDDDDPDDLPDLVVLVVVLVSQVVVCVVVVNQADEDEDAPNSLVSNVVVCVVCVVVRVRYHYDYDPLVVQLQVLLVQLVVCVVVCLLVCCPVVVLDPNVCSVCLSNSVVVVSVVVSVVVVVVVVVVVLLVCLLVVCVVPPVVCPVLSVCSVVVVVCVVPDHPPVCVVVNDDPVSVVVVVVSSVVSVVVVVD